Protein AF-A0A9P1N322-F1 (afdb_monomer_lite)

pLDDT: mean 70.85, std 17.17, range [28.58, 94.31]

Sequence (256 aa):
MMLRNVNDQIEVFYRISDDNINEWSVCETRHEKDIRPCVKQIDTVAGEWPTQTNYLYTTFNGVQYDVEFNMKNAVMVLGSGVYRIGSSVEFDSSCVGCIRELKSLFSTVFVVPKKNIFISIGGYHAKAEMLKSVEILQHLGYELYGSKGTADYFKMNKINVKPVDWPFEEGSSDEKMASGSRSVVEFLENKEFHLVINLPIRGSGAYRVSAFRTRRMAVDNGIPLITDIKCVHLVKIPFSFQTIFRYLSIHLINVV

Foldseek 3Di:
DDWDPVVLVVVLVVVVPPPPDDPLNSLVSCVVVVQAWEKDADDPPVPPDPDPAGFIWTDSRDDHHPDDPPCPPKDFDPDQFWDDDDPDTHGDPVVVVLVVLVCVCSVPLQDQFDAEEEAEADDDVLLVVCLVLLVLCVVVHHAAEYDPVSQVSNVVVVRHHHHADAPDDPPDDPDDDPVDRHHPLVCLVVVVHQEYEQAYDPDDPCPPPSSVVSVVSCVVSSRHYHHDSVSSSSSSDDDDPPVVSSDDDIGGINID

InterPro domains:
  IPR005480 Carbamoyl-phosphate synthetase, large subunit oligomerisation domain [SM01096] (1-60)
  IPR011607 Methylglyoxal synthase-like domain [PF02142] (129-227)
  IPR011607 Methylglyoxal synthase-like domain [PS51855] (110-256)
  IPR011607 Methylglyoxal synthase-like domain [SM00851] (129-227)
  IPR016185 Pre-ATP-grasp domain superfamily [SSF52440] (72-112)
  IPR036897 Carbamoyl-phosphate synthetase, large subunit oligomerisation domain superfamily [G3DSA:1.10.1030.10] (7-64)
  IPR036897 Carbamoyl-phosphate synthetase, large subunit oligomerisation domain superfamily [SSF48108] (20-64)
  IPR036914 Methylglyoxal synthase-like domain superfamily [G3DSA:3.40.50.1380] (101-236)
  IPR036914 Methylglyoxal synthase-like domain superfamily [SSF52335] (114-235)
  IPR058047 Carbamoyl phosphate synthase, preATP-grasp domain [PF25596] (72-111)

Radius of gyration: 24.6 Å; chains: 1; bounding box: 54×42×74 Å

Structure (mmCIF, N/CA/C/O backbone):
data_AF-A0A9P1N322-F1
#
_entry.id   AF-A0A9P1N322-F1
#
loop_
_atom_site.group_PDB
_atom_site.id
_atom_site.type_symbol
_atom_site.label_atom_id
_atom_site.label_alt_id
_atom_site.label_comp_id
_atom_site.label_asym_id
_atom_site.label_entity_id
_atom_site.label_seq_id
_atom_site.pdbx_PDB_ins_code
_atom_site.Cartn_x
_atom_site.Cartn_y
_atom_site.Cartn_z
_atom_site.occupancy
_atom_site.B_iso_or_equiv
_atom_site.auth_seq_id
_atom_site.auth_comp_id
_atom_site.auth_asym_id
_atom_site.auth_atom_id
_atom_site.pdbx_PDB_model_num
ATOM 1 N N . MET A 1 1 ? -31.603 5.954 28.436 1.00 35.16 1 MET A N 1
ATOM 2 C CA . MET A 1 1 ? -30.227 5.524 28.110 1.00 35.16 1 MET A CA 1
ATOM 3 C C . MET A 1 1 ? -29.879 4.379 29.054 1.00 35.16 1 MET A C 1
ATOM 5 O O . MET A 1 1 ? -29.550 4.639 30.200 1.00 35.16 1 MET A O 1
ATOM 9 N N . MET A 1 2 ? -30.101 3.123 28.647 1.00 31.52 2 MET A N 1
ATOM 10 C CA . MET A 1 2 ? -29.747 1.975 29.493 1.00 31.52 2 MET A CA 1
ATOM 11 C C . MET A 1 2 ? -28.236 1.774 29.416 1.00 31.52 2 MET A C 1
ATOM 13 O O . MET A 1 2 ? -27.711 1.478 28.349 1.00 31.52 2 MET A O 1
ATOM 17 N N . LEU A 1 3 ? -27.540 2.012 30.523 1.00 37.41 3 LEU A N 1
ATOM 18 C CA . LEU A 1 3 ? -26.114 1.733 30.646 1.00 37.41 3 LEU A CA 1
ATOM 19 C C . LEU A 1 3 ? -25.915 0.209 30.608 1.00 37.41 3 LEU A C 1
ATOM 21 O O . LEU A 1 3 ? -26.648 -0.522 31.275 1.00 37.41 3 LEU A O 1
ATOM 25 N N . ARG A 1 4 ? -24.930 -0.277 29.836 1.00 51.41 4 ARG A N 1
ATOM 26 C CA . ARG A 1 4 ? -24.409 -1.643 30.024 1.00 51.41 4 ARG A CA 1
ATOM 27 C C . ARG A 1 4 ? -23.945 -1.779 31.473 1.00 51.41 4 ARG A C 1
ATOM 29 O O . ARG A 1 4 ? -23.521 -0.790 32.060 1.00 51.41 4 ARG A O 1
ATOM 36 N N . ASN A 1 5 ? -24.053 -2.993 32.007 1.00 58.56 5 ASN A N 1
ATOM 37 C CA . ASN A 1 5 ? -23.829 -3.379 33.400 1.00 58.56 5 ASN A CA 1
ATOM 38 C C . ASN A 1 5 ? -22.652 -2.614 34.044 1.00 58.56 5 ASN A C 1
ATOM 40 O O . ASN A 1 5 ? -21.491 -3.005 33.939 1.00 58.56 5 ASN A O 1
ATOM 44 N N . VAL A 1 6 ? -22.956 -1.467 34.665 1.00 60.94 6 VAL A N 1
ATOM 45 C CA . VAL A 1 6 ? -21.963 -0.485 35.138 1.00 60.94 6 VAL A CA 1
ATOM 46 C C . VAL A 1 6 ? -21.019 -1.137 36.152 1.00 60.94 6 VAL A C 1
ATOM 48 O O . VAL A 1 6 ? -19.834 -0.823 36.198 1.00 60.94 6 VAL A O 1
ATOM 51 N N . ASN A 1 7 ? -21.536 -2.123 36.885 1.00 58.91 7 ASN A N 1
ATOM 52 C CA . ASN A 1 7 ? -20.812 -2.920 37.865 1.00 58.91 7 ASN A CA 1
ATOM 53 C C . ASN A 1 7 ? -19.609 -3.666 37.266 1.00 58.91 7 ASN A C 1
ATOM 55 O O . ASN A 1 7 ? -18.549 -3.665 37.882 1.00 58.91 7 ASN A O 1
ATOM 59 N N . ASP A 1 8 ? -19.717 -4.221 36.053 1.00 61.78 8 ASP A N 1
ATOM 60 C CA . ASP A 1 8 ? -18.612 -4.962 35.426 1.00 61.78 8 ASP A CA 1
ATOM 61 C C . ASP A 1 8 ? -17.474 -4.021 34.995 1.00 61.78 8 ASP A C 1
ATOM 63 O O . ASP A 1 8 ? -16.296 -4.368 35.099 1.00 61.78 8 ASP A O 1
ATOM 67 N N . GLN A 1 9 ? -17.809 -2.800 34.555 1.00 60.66 9 GLN A N 1
ATOM 68 C CA . GLN A 1 9 ? -16.812 -1.774 34.218 1.00 60.66 9 GLN A CA 1
ATOM 69 C C . GLN A 1 9 ? -16.150 -1.185 35.457 1.00 60.66 9 GLN A C 1
ATOM 71 O O . GLN A 1 9 ? -14.939 -0.967 35.456 1.00 60.66 9 GLN A O 1
ATOM 76 N N . ILE A 1 10 ? -16.939 -0.962 36.507 1.00 59.72 10 ILE A N 1
ATOM 77 C CA . ILE A 1 10 ? -16.455 -0.528 37.813 1.00 59.72 10 ILE A CA 1
ATOM 78 C C . ILE A 1 10 ? -15.486 -1.573 38.386 1.00 59.72 10 ILE A C 1
ATOM 80 O O . ILE A 1 10 ? -14.414 -1.210 38.856 1.00 59.72 10 ILE A O 1
ATOM 84 N N . GLU A 1 11 ? -15.798 -2.866 38.286 1.00 60.41 11 GLU A N 1
ATOM 85 C CA . GLU A 1 11 ? -14.921 -3.932 38.783 1.00 60.41 11 GLU A CA 1
ATOM 86 C C . GLU A 1 11 ? -13.599 -4.015 38.003 1.00 60.41 11 GLU A C 1
ATOM 88 O O . GLU A 1 11 ? -12.537 -4.176 38.601 1.00 60.41 11 GLU A O 1
ATOM 93 N N . VAL A 1 12 ? -13.631 -3.851 36.674 1.00 60.06 12 VAL A N 1
ATOM 94 C CA . VAL A 1 12 ? -12.399 -3.748 35.873 1.00 60.06 12 VAL A CA 1
ATOM 95 C C . VAL A 1 12 ? -11.592 -2.510 36.275 1.00 60.06 12 VAL A C 1
ATOM 97 O O . VAL A 1 12 ? -10.374 -2.598 36.377 1.00 60.06 12 VAL A O 1
ATOM 100 N N . PHE A 1 13 ? -12.246 -1.377 36.542 1.00 61.97 13 PHE A N 1
ATOM 101 C CA . PHE A 1 13 ? -11.584 -0.149 36.991 1.00 61.97 13 PHE A CA 1
ATOM 102 C C . PHE A 1 13 ? -10.931 -0.300 38.374 1.00 61.97 13 PHE A C 1
ATOM 104 O O . PHE A 1 13 ? -9.789 0.112 38.550 1.00 61.97 13 PHE A O 1
ATOM 111 N N . TYR A 1 14 ? -11.607 -0.942 39.330 1.00 57.88 14 TYR A N 1
ATOM 112 C CA . TYR A 1 14 ? -11.053 -1.206 40.662 1.00 57.88 14 TYR A CA 1
ATOM 113 C C . TYR A 1 14 ? -9.960 -2.274 40.668 1.00 57.88 14 TYR A C 1
ATOM 115 O O . TYR A 1 14 ? -9.056 -2.201 41.494 1.00 57.88 14 TYR A O 1
ATOM 123 N N . ARG A 1 15 ? -9.978 -3.236 39.736 1.00 57.50 15 ARG A N 1
ATOM 124 C CA . ARG A 1 15 ? -8.803 -4.093 39.536 1.00 57.50 15 ARG A CA 1
ATOM 125 C C . ARG A 1 15 ? -7.619 -3.253 39.071 1.00 57.50 15 ARG A C 1
ATOM 127 O O . ARG A 1 15 ? -6.576 -3.355 39.679 1.00 57.50 15 ARG A O 1
ATOM 134 N N . ILE A 1 16 ? -7.781 -2.357 38.092 1.00 57.03 16 ILE A N 1
ATOM 135 C CA . ILE A 1 16 ? -6.688 -1.498 37.579 1.00 57.03 16 ILE A CA 1
ATOM 136 C C . ILE A 1 16 ? -6.007 -0.648 38.671 1.00 57.03 16 ILE A C 1
ATOM 138 O O . ILE A 1 16 ? -4.847 -0.289 38.499 1.00 57.03 16 ILE A O 1
ATOM 142 N N . SER A 1 17 ? -6.686 -0.329 39.780 1.00 55.88 17 SER A N 1
ATOM 143 C CA . SER A 1 17 ? -6.079 0.413 40.897 1.00 55.88 17 SER A CA 1
ATOM 144 C C . SER A 1 17 ? -5.093 -0.386 41.763 1.00 55.88 17 SER A C 1
ATOM 146 O O . SER A 1 17 ? -4.474 0.214 42.637 1.00 55.88 17 SER A O 1
ATOM 148 N N . ASP A 1 18 ? -4.912 -1.691 41.531 1.00 63.25 18 ASP A N 1
ATOM 149 C CA . ASP A 1 18 ? -3.784 -2.439 42.100 1.00 63.25 18 ASP A CA 1
ATOM 150 C C . ASP A 1 18 ? -2.499 -2.149 41.298 1.00 63.25 18 ASP A C 1
ATOM 152 O O . ASP A 1 18 ? -2.436 -2.393 40.090 1.00 63.25 18 ASP A O 1
ATOM 156 N N . ASP A 1 19 ? -1.439 -1.702 41.981 1.00 59.06 19 ASP A N 1
ATOM 157 C CA . ASP A 1 19 ? -0.159 -1.229 41.406 1.00 59.06 19 ASP A CA 1
ATOM 158 C C . ASP A 1 19 ? 0.615 -2.253 40.532 1.00 59.06 19 ASP A C 1
ATOM 160 O O . ASP A 1 19 ? 1.660 -1.928 39.969 1.00 59.06 19 ASP A O 1
ATOM 164 N N . ASN A 1 20 ? 0.128 -3.491 40.385 1.00 65.00 20 ASN A N 1
ATOM 165 C CA . ASN A 1 20 ? 0.800 -4.594 39.680 1.00 65.00 20 ASN A CA 1
ATOM 166 C C . ASN A 1 20 ? 0.149 -5.013 38.349 1.00 65.00 20 ASN A C 1
ATOM 168 O O . ASN A 1 20 ? 0.529 -6.037 37.772 1.00 65.00 20 ASN A O 1
ATOM 172 N N . ILE A 1 21 ? -0.834 -4.268 37.841 1.00 68.81 21 ILE A N 1
ATOM 173 C CA . ILE A 1 21 ? -1.579 -4.675 36.642 1.00 68.81 21 ILE A CA 1
ATOM 174 C C . ILE A 1 21 ? -1.043 -3.993 35.385 1.00 68.81 21 ILE A C 1
ATOM 176 O O . ILE A 1 21 ? -1.011 -2.771 35.262 1.00 68.81 21 ILE A O 1
ATOM 180 N N . ASN A 1 22 ? -0.651 -4.816 34.413 1.00 75.62 22 ASN A N 1
ATOM 181 C CA . ASN A 1 22 ? -0.250 -4.358 33.090 1.00 75.62 22 ASN A CA 1
ATOM 182 C C . ASN A 1 22 ? -1.475 -4.169 32.174 1.00 75.62 22 ASN A C 1
ATOM 184 O O . ASN A 1 22 ? -2.535 -4.767 32.371 1.00 75.62 22 ASN A O 1
ATOM 188 N N . GLU A 1 23 ? -1.322 -3.356 31.128 1.00 70.62 23 GLU A N 1
ATOM 189 C CA . GLU A 1 23 ? -2.393 -3.059 30.166 1.00 70.62 23 GLU A CA 1
ATOM 190 C C . GLU A 1 23 ? -2.969 -4.319 29.494 1.00 70.62 23 GLU A C 1
ATOM 192 O O . GLU A 1 23 ? -4.159 -4.392 29.176 1.00 70.62 23 GLU A O 1
ATOM 197 N N . TRP A 1 24 ? -2.133 -5.339 29.308 1.00 72.19 24 TRP A N 1
ATOM 198 C CA . TRP A 1 24 ? -2.510 -6.566 28.621 1.00 72.19 24 TRP A CA 1
ATOM 199 C C . TRP A 1 24 ? -3.495 -7.402 29.443 1.00 72.19 24 TRP A C 1
ATOM 201 O O . TRP A 1 24 ? -4.519 -7.835 28.917 1.00 72.19 24 TRP A O 1
ATOM 211 N N . SER A 1 25 ? -3.255 -7.521 30.748 1.00 75.94 25 SER A N 1
ATOM 212 C CA . SER A 1 25 ? -4.142 -8.179 31.708 1.00 75.94 25 SER A CA 1
ATOM 213 C C . SER A 1 25 ? -5.498 -7.474 31.804 1.00 75.94 25 SER A C 1
ATOM 215 O O . SER A 1 25 ? -6.538 -8.123 31.936 1.00 75.94 25 SER A O 1
ATOM 217 N N . VAL A 1 26 ? -5.519 -6.144 31.667 1.00 77.75 26 VAL A N 1
ATOM 218 C CA . VAL A 1 26 ? -6.770 -5.373 31.595 1.00 77.75 26 VAL A CA 1
ATOM 219 C C . VAL A 1 26 ? -7.541 -5.692 30.315 1.00 77.75 26 VAL A C 1
ATOM 221 O O . VAL A 1 26 ? -8.759 -5.876 30.356 1.00 77.75 26 VAL A O 1
ATOM 224 N N . CYS A 1 27 ? -6.851 -5.751 29.175 1.00 73.00 27 CYS A N 1
ATOM 225 C CA . CYS A 1 27 ? -7.455 -6.101 27.889 1.00 73.00 27 CYS A CA 1
ATOM 226 C C . CYS A 1 27 ? -8.068 -7.511 27.921 1.00 73.00 27 CYS A C 1
ATOM 228 O O . CYS A 1 27 ? -9.213 -7.702 27.510 1.00 73.00 27 CYS A O 1
ATOM 230 N N . GLU A 1 28 ? -7.339 -8.476 28.479 1.00 78.69 28 GLU A N 1
ATOM 231 C CA . GLU A 1 28 ? -7.789 -9.858 28.635 1.00 78.69 28 GLU A CA 1
ATOM 232 C C . GLU A 1 28 ? -9.031 -9.956 29.529 1.00 78.69 28 GLU A C 1
ATOM 234 O O . GLU A 1 28 ? -10.051 -10.495 29.104 1.00 78.69 28 GLU A O 1
ATOM 239 N N . THR A 1 29 ? -9.015 -9.302 30.694 1.00 79.31 29 THR A N 1
ATOM 240 C CA . THR A 1 29 ? -10.178 -9.259 31.600 1.00 79.31 29 THR A CA 1
ATOM 241 C C . THR A 1 29 ? -11.410 -8.651 30.915 1.00 79.31 29 THR A C 1
ATOM 243 O O . THR A 1 29 ? -12.532 -9.136 31.069 1.00 79.31 29 THR A O 1
ATOM 246 N N . ARG A 1 30 ? -11.228 -7.581 30.126 1.00 78.50 30 ARG A N 1
ATOM 247 C CA . ARG A 1 30 ? -12.326 -6.980 29.347 1.00 78.50 30 ARG A CA 1
ATOM 248 C C . ARG A 1 30 ? -12.877 -7.955 28.311 1.00 78.50 30 ARG A C 1
ATOM 250 O O . ARG A 1 30 ? -14.085 -7.985 28.104 1.00 78.50 30 ARG A O 1
ATOM 257 N N . HIS A 1 31 ? -12.023 -8.754 27.676 1.00 80.19 31 HIS A N 1
ATOM 258 C CA . HIS A 1 31 ? -12.458 -9.786 26.737 1.00 80.19 31 HIS A CA 1
ATOM 259 C C . HIS A 1 31 ? -13.245 -10.908 27.416 1.00 80.19 31 HIS A C 1
ATOM 261 O O . HIS A 1 31 ? -14.272 -11.311 26.872 1.00 80.19 31 HIS A O 1
ATOM 267 N N . GLU A 1 32 ? -12.798 -11.380 28.580 1.00 82.38 32 GLU A N 1
ATOM 268 C CA . GLU A 1 32 ? -13.490 -12.420 29.356 1.00 82.38 32 GLU A CA 1
ATOM 269 C C . GLU A 1 32 ? -14.899 -11.986 29.773 1.00 82.38 32 GLU A C 1
ATOM 271 O O . GLU A 1 32 ? -15.834 -12.781 29.725 1.00 82.38 32 GLU A O 1
ATOM 276 N N . LYS A 1 33 ? -15.065 -10.705 30.123 1.00 81.19 33 LYS A N 1
ATOM 277 C CA . LYS A 1 33 ? -16.355 -10.114 30.513 1.00 81.19 33 LYS A CA 1
ATOM 278 C C . LYS A 1 33 ? -17.192 -9.585 29.341 1.00 81.19 33 LYS A C 1
ATOM 280 O O . LYS A 1 33 ? -18.181 -8.894 29.561 1.00 81.19 33 LYS A O 1
ATOM 285 N N . ASP A 1 34 ? -16.772 -9.846 28.103 1.00 82.12 34 ASP A N 1
ATOM 286 C CA . ASP A 1 34 ? -17.368 -9.310 26.868 1.00 82.12 34 ASP A CA 1
ATOM 287 C C . ASP A 1 34 ? -17.568 -7.774 26.862 1.00 82.12 34 ASP A C 1
ATOM 289 O O . ASP A 1 34 ? -18.469 -7.199 26.240 1.00 82.12 34 ASP A O 1
ATOM 293 N N . ILE A 1 35 ? -16.668 -7.063 27.540 1.00 81.75 35 ILE A N 1
ATOM 294 C CA . ILE A 1 35 ? -16.601 -5.604 27.549 1.00 81.75 35 ILE A CA 1
ATOM 295 C C . ILE A 1 35 ? -15.848 -5.166 26.289 1.00 81.75 35 ILE A C 1
ATOM 297 O O . ILE A 1 35 ? -14.628 -4.986 26.276 1.00 81.75 35 ILE A O 1
ATOM 301 N N . ARG A 1 36 ? -16.592 -5.012 25.192 1.00 78.50 36 ARG A N 1
ATOM 302 C CA . ARG A 1 36 ? -16.070 -4.544 23.899 1.00 78.50 36 ARG A CA 1
ATOM 303 C C . ARG A 1 36 ? -16.208 -3.026 23.759 1.00 78.50 36 ARG A C 1
ATOM 305 O O . ARG A 1 36 ? -17.244 -2.476 24.138 1.00 78.50 36 ARG A O 1
ATOM 312 N N . PRO A 1 37 ? -15.213 -2.332 23.183 1.00 81.75 37 PRO A N 1
ATOM 313 C CA . PRO A 1 37 ? -15.367 -0.922 22.871 1.00 81.75 37 PRO A CA 1
ATOM 314 C C . PRO A 1 37 ? -16.406 -0.740 21.755 1.00 81.75 37 PRO A C 1
ATOM 316 O O . PRO A 1 37 ? -16.421 -1.469 20.761 1.00 81.75 37 PRO A O 1
ATOM 319 N N . CYS A 1 38 ? -17.259 0.266 21.910 1.00 81.81 38 CYS A N 1
ATOM 320 C CA . CYS A 1 38 ? -18.183 0.732 20.884 1.00 81.81 38 CYS A CA 1
ATOM 321 C C . CYS A 1 38 ? -17.602 1.958 20.180 1.00 81.81 38 CYS A C 1
ATOM 323 O O . CYS A 1 38 ? -16.985 2.815 20.811 1.00 81.81 38 CYS A O 1
ATOM 325 N N . VAL A 1 39 ? -17.842 2.057 18.878 1.00 83.62 39 VAL A N 1
ATOM 326 C CA . VAL A 1 39 ? -17.488 3.227 18.069 1.00 83.62 39 VAL A CA 1
ATOM 327 C C . VAL A 1 39 ? -18.640 4.219 18.091 1.00 83.62 39 VAL A C 1
ATOM 329 O O . VAL A 1 39 ? -19.787 3.858 17.816 1.00 83.62 39 VAL A O 1
ATOM 332 N N . LYS A 1 40 ? -18.311 5.459 18.432 1.00 82.56 40 LYS A N 1
ATOM 333 C CA . LYS A 1 40 ? -19.229 6.584 18.556 1.00 82.56 40 LYS A CA 1
ATOM 334 C C . LYS A 1 40 ? -18.808 7.709 17.627 1.00 82.56 40 LYS A C 1
ATOM 336 O O . LYS A 1 40 ? -17.610 7.888 17.398 1.00 82.56 40 LYS A O 1
ATOM 341 N N . GLN A 1 41 ? -19.781 8.441 17.097 1.00 79.81 41 GLN A N 1
ATOM 342 C CA . GLN A 1 41 ? -19.530 9.587 16.226 1.00 79.81 41 GLN A CA 1
ATOM 343 C C . GLN A 1 41 ? -19.602 10.883 17.035 1.00 79.81 41 GLN A C 1
ATOM 345 O O . GLN A 1 41 ? -20.492 11.062 17.864 1.00 79.81 41 GLN A O 1
ATOM 350 N N . ILE A 1 42 ? -18.642 11.781 16.818 1.00 77.06 42 ILE A N 1
ATOM 351 C CA . ILE A 1 42 ? -18.696 13.138 17.361 1.00 77.06 42 ILE A CA 1
ATOM 352 C C . ILE A 1 42 ? -19.583 13.973 16.444 1.00 77.06 42 ILE A C 1
ATOM 354 O O . ILE A 1 42 ? -19.323 14.077 15.246 1.00 77.06 42 ILE A O 1
ATOM 358 N N . ASP A 1 43 ? -20.607 14.589 17.023 1.00 74.56 43 ASP A N 1
ATOM 359 C CA . ASP A 1 43 ? -21.403 15.604 16.347 1.00 74.56 43 ASP A CA 1
ATOM 360 C C . ASP A 1 43 ? -20.604 16.910 16.275 1.00 74.56 43 ASP A C 1
ATOM 362 O O . ASP A 1 43 ? -20.368 17.568 17.291 1.00 74.56 43 ASP A O 1
ATOM 366 N N . THR A 1 44 ? -20.138 17.267 15.077 1.00 72.00 44 THR A N 1
ATOM 367 C CA . THR A 1 44 ? -19.331 18.481 14.871 1.00 72.00 44 THR A CA 1
ATOM 368 C C . THR A 1 44 ? -20.153 19.693 14.460 1.00 72.00 44 THR A C 1
ATOM 370 O O . THR A 1 44 ? -19.580 20.759 14.251 1.00 72.00 44 THR A O 1
ATOM 373 N N . VAL A 1 45 ? -21.469 19.548 14.310 1.00 74.19 45 VAL A N 1
ATOM 374 C CA . VAL A 1 45 ? -22.370 20.638 13.900 1.00 74.19 45 VAL A CA 1
ATOM 375 C C . VAL A 1 45 ? -23.427 20.933 14.961 1.00 74.19 45 VAL A C 1
ATOM 377 O O . VAL A 1 45 ? -24.456 21.524 14.655 1.00 74.19 45 VAL A O 1
ATOM 380 N N . ALA A 1 46 ? -23.169 20.529 16.211 1.00 70.88 46 ALA A N 1
ATOM 381 C CA . ALA A 1 46 ? -24.028 20.788 17.367 1.00 70.88 46 ALA A CA 1
ATOM 382 C C . ALA A 1 46 ? -25.505 20.392 17.150 1.00 70.88 46 ALA A C 1
ATOM 384 O O . ALA A 1 46 ? -26.408 21.009 17.714 1.00 70.88 46 ALA A O 1
ATOM 385 N N . GLY A 1 47 ? -25.756 19.373 16.325 1.00 68.56 47 GLY A N 1
ATOM 386 C CA . GLY A 1 47 ? -27.091 18.867 16.019 1.00 68.56 47 GLY A CA 1
ATOM 387 C C . GLY A 1 47 ? -27.878 19.686 14.994 1.00 68.56 47 GLY A C 1
ATOM 388 O O . GLY A 1 47 ? -29.025 19.342 14.716 1.00 68.56 47 GLY A O 1
ATOM 389 N N . GLU A 1 48 ? -27.298 20.741 14.413 1.00 70.69 48 GLU A N 1
ATOM 390 C CA . GLU A 1 48 ? -27.993 21.590 13.434 1.00 70.69 48 GLU A CA 1
ATOM 391 C C . GLU A 1 48 ? -28.144 20.910 12.066 1.00 70.69 48 GLU A C 1
ATOM 393 O O . GLU A 1 48 ? -29.133 21.121 11.366 1.00 70.69 48 GLU A O 1
ATOM 398 N N . TRP A 1 49 ? -27.182 20.064 11.691 1.00 72.25 49 TRP A N 1
ATOM 399 C CA . TRP A 1 49 ? -27.141 19.374 10.402 1.00 72.25 49 TRP A CA 1
ATOM 400 C C . TRP A 1 49 ? -26.671 17.922 10.570 1.00 72.25 49 TRP A C 1
ATOM 402 O O . TRP A 1 49 ? -26.055 17.569 11.574 1.00 72.25 49 TRP A O 1
ATOM 412 N N . PRO A 1 50 ? -26.919 17.030 9.601 1.00 63.09 50 PRO A N 1
ATOM 413 C CA . PRO A 1 50 ? -26.246 15.739 9.595 1.00 63.09 50 PRO A CA 1
ATOM 414 C C . PRO A 1 50 ? -24.733 15.953 9.425 1.00 63.09 50 PRO A C 1
ATOM 416 O O . PRO A 1 50 ? -24.278 16.488 8.410 1.00 63.09 50 PRO A O 1
ATOM 419 N N . THR A 1 51 ? -23.945 15.545 10.424 1.00 58.78 51 THR A N 1
ATOM 420 C CA . THR A 1 51 ? -22.480 15.654 10.379 1.00 58.78 51 THR A CA 1
ATOM 421 C C . THR A 1 51 ? -21.932 14.775 9.247 1.00 58.78 51 THR A C 1
ATOM 423 O O . THR A 1 51 ? -22.015 13.552 9.313 1.00 58.78 51 THR A O 1
ATOM 426 N N . GLN A 1 52 ? -21.344 15.386 8.210 1.00 56.00 52 GLN A N 1
ATOM 427 C CA . GLN A 1 52 ? -20.706 14.656 7.098 1.00 56.00 52 GLN A CA 1
ATOM 428 C C . GLN A 1 52 ? -19.305 14.118 7.446 1.00 56.00 52 GLN A C 1
ATOM 430 O O . GLN A 1 52 ? -18.805 13.210 6.783 1.00 56.00 52 GLN A O 1
ATOM 435 N N . THR A 1 53 ? -18.648 14.684 8.461 1.00 56.78 53 THR A N 1
ATOM 436 C CA . THR A 1 53 ? -17.284 14.321 8.872 1.00 56.78 53 THR A CA 1
ATOM 437 C C . THR A 1 53 ? -17.299 13.179 9.891 1.00 56.78 53 THR A C 1
ATOM 439 O O . THR A 1 53 ? -17.802 13.326 11.003 1.00 56.78 53 THR A O 1
ATOM 442 N N . ASN A 1 54 ? -16.710 12.035 9.544 1.00 63.66 54 ASN A N 1
ATOM 443 C CA . ASN A 1 54 ? -16.688 10.840 10.396 1.00 63.66 54 ASN A CA 1
ATOM 444 C C . ASN A 1 54 ? -15.598 10.922 11.480 1.00 63.66 54 ASN A C 1
ATOM 446 O O . ASN A 1 54 ? -14.641 10.148 11.469 1.00 63.66 54 ASN A O 1
ATOM 450 N N . TYR A 1 55 ? -15.720 11.854 12.429 1.00 74.44 55 TYR A N 1
ATOM 451 C CA . TYR A 1 55 ? -14.893 11.807 13.635 1.00 74.44 55 TYR A CA 1
ATOM 452 C C . TYR A 1 55 ? -15.409 10.709 14.555 1.00 74.44 55 TYR A C 1
ATOM 454 O O . TYR A 1 55 ? -16.416 10.874 15.244 1.00 74.44 55 TYR A O 1
ATOM 462 N N . LEU A 1 56 ? -14.715 9.574 14.538 1.00 79.00 56 LEU A N 1
ATOM 463 C CA . LEU A 1 56 ? -15.077 8.398 15.310 1.00 79.00 56 LEU A CA 1
ATOM 464 C C . LEU A 1 56 ? -14.128 8.212 16.492 1.00 79.00 56 LEU A C 1
ATOM 466 O O . LEU A 1 56 ? -12.906 8.333 16.369 1.00 79.00 56 LEU A O 1
ATOM 470 N N . TYR A 1 57 ? -14.690 7.861 17.642 1.00 77.19 57 TYR A N 1
ATOM 471 C CA . TYR A 1 57 ? -13.926 7.478 18.822 1.00 77.19 57 TYR A CA 1
ATOM 472 C C . TYR A 1 57 ? -14.455 6.174 19.406 1.00 77.19 57 TYR A C 1
ATOM 474 O O . TYR A 1 57 ? -15.633 5.841 19.290 1.00 77.19 57 TYR A O 1
ATOM 482 N N . THR A 1 58 ? -13.568 5.417 20.043 1.00 79.69 58 THR A N 1
ATOM 483 C CA . THR A 1 58 ? -13.928 4.189 20.750 1.00 79.69 58 THR A CA 1
ATOM 484 C C . THR A 1 58 ? -14.174 4.483 22.222 1.00 79.69 58 THR A C 1
ATOM 486 O O . THR A 1 58 ? -13.339 5.111 22.874 1.00 79.69 58 THR A O 1
ATOM 489 N N . THR A 1 59 ? -15.270 3.973 22.771 1.00 80.44 59 THR A N 1
ATOM 490 C CA . THR A 1 59 ? -15.562 4.034 24.205 1.00 80.44 59 THR A CA 1
ATOM 491 C C . THR A 1 59 ? -16.110 2.706 24.695 1.00 80.44 59 THR A C 1
ATOM 493 O O . THR A 1 59 ? -16.915 2.062 24.026 1.00 80.44 59 THR A O 1
ATOM 496 N N . PHE A 1 60 ? -15.701 2.294 25.891 1.00 79.81 60 PHE A N 1
ATOM 497 C CA . PHE A 1 60 ? -16.282 1.127 26.549 1.00 79.81 60 PHE A CA 1
ATOM 498 C C . PHE A 1 60 ? -17.674 1.427 27.120 1.00 79.81 60 PHE A C 1
ATOM 500 O O . PHE A 1 60 ? -18.458 0.508 27.309 1.00 79.81 60 PHE A O 1
ATOM 507 N N . ASN A 1 61 ? -18.044 2.698 27.310 1.00 80.06 61 ASN A N 1
ATOM 508 C CA . ASN A 1 61 ? -19.350 3.095 27.852 1.00 80.06 61 ASN A CA 1
ATOM 509 C C . ASN A 1 61 ? -20.494 3.071 26.807 1.00 80.06 61 ASN A C 1
ATOM 511 O O . ASN A 1 61 ? -21.578 3.607 27.031 1.00 80.06 61 ASN A O 1
ATOM 515 N N . GLY A 1 62 ? -20.258 2.509 25.619 1.00 76.50 62 GLY A N 1
ATOM 516 C CA . GLY A 1 62 ? -21.274 2.404 24.573 1.00 76.50 62 GLY A CA 1
ATOM 517 C C . GLY A 1 62 ? -22.066 1.099 24.647 1.00 76.50 62 GLY A C 1
ATOM 518 O O . GLY A 1 62 ? -21.554 0.064 25.062 1.00 76.50 62 GLY A O 1
ATOM 519 N N . VAL A 1 63 ? -23.329 1.145 24.210 1.00 79.44 63 VAL A N 1
ATOM 520 C CA . VAL A 1 63 ? -24.187 -0.050 24.088 1.00 79.44 63 VAL A CA 1
ATOM 521 C C . VAL A 1 63 ? -24.158 -0.622 22.671 1.00 79.44 63 VAL A C 1
ATOM 523 O O . VAL A 1 63 ? -24.130 -1.839 22.500 1.00 79.44 63 VAL A O 1
ATOM 526 N N . GLN A 1 64 ? -24.146 0.266 21.676 1.00 84.44 64 GLN A N 1
ATOM 527 C CA . GLN A 1 64 ? -24.165 -0.037 20.247 1.00 84.44 64 GLN A CA 1
ATOM 528 C C . GLN A 1 64 ? -23.242 0.919 19.486 1.00 84.44 64 GLN A C 1
ATOM 530 O O . GLN A 1 64 ? -22.894 1.986 20.004 1.00 84.44 64 GLN A O 1
ATOM 535 N N . TYR A 1 65 ? -22.877 0.545 18.266 1.00 83.44 65 TYR A N 1
ATOM 536 C CA . TYR A 1 65 ? -22.144 1.398 17.334 1.00 83.44 65 TYR A CA 1
ATOM 537 C C . TYR A 1 65 ? -23.063 2.486 16.767 1.00 83.44 65 TYR A C 1
ATOM 539 O O . TYR A 1 65 ? -24.233 2.215 16.508 1.00 83.44 65 TYR A O 1
ATOM 547 N N . ASP A 1 66 ? -22.543 3.701 16.581 1.00 82.75 66 ASP A N 1
ATOM 548 C CA . ASP A 1 66 ? -23.290 4.777 15.901 1.00 82.75 66 ASP A CA 1
ATOM 549 C C . ASP A 1 66 ? -23.181 4.685 14.370 1.00 82.75 66 ASP A C 1
ATOM 551 O O . ASP A 1 66 ? -23.917 5.352 13.652 1.00 82.75 66 ASP A O 1
ATOM 555 N N . VAL A 1 67 ? -22.262 3.856 13.868 1.00 78.38 67 VAL A N 1
ATOM 556 C CA . VAL A 1 67 ? -21.986 3.671 12.441 1.00 78.38 67 VAL A CA 1
ATOM 557 C C . VAL A 1 67 ? -22.055 2.197 12.058 1.00 78.38 67 VAL A C 1
ATOM 559 O O . VAL A 1 67 ? -21.712 1.316 12.850 1.00 78.38 67 VAL A O 1
ATOM 562 N N . GLU A 1 68 ? -22.466 1.931 10.821 1.00 78.69 68 GLU A N 1
ATOM 563 C CA . GLU A 1 68 ? -22.438 0.593 10.236 1.00 78.69 68 GLU A CA 1
ATOM 564 C C . GLU A 1 68 ? -21.085 0.316 9.571 1.00 78.69 68 GLU A C 1
ATOM 566 O O . GLU A 1 68 ? -20.581 1.109 8.776 1.00 78.69 68 GLU A O 1
ATOM 571 N N . PHE A 1 69 ? -20.500 -0.851 9.842 1.00 71.75 69 PHE A N 1
ATOM 572 C CA . PHE A 1 69 ? -19.214 -1.254 9.266 1.00 71.75 69 PHE A CA 1
ATOM 573 C C . PHE A 1 69 ? -19.393 -2.098 8.001 1.00 71.75 69 PHE A C 1
ATOM 575 O O . PHE A 1 69 ? -18.959 -3.247 7.941 1.00 71.75 69 PHE A O 1
ATOM 582 N N . ASN A 1 70 ? -20.022 -1.546 6.965 1.00 67.69 70 ASN A N 1
ATOM 583 C CA . ASN A 1 70 ? -20.099 -2.213 5.662 1.00 67.69 70 ASN A CA 1
ATOM 584 C C . ASN A 1 70 ? -18.883 -1.859 4.794 1.00 67.69 70 ASN A C 1
ATOM 586 O O . ASN A 1 70 ? -18.997 -1.184 3.771 1.00 67.69 70 ASN A O 1
ATOM 590 N N . MET A 1 71 ? -17.693 -2.274 5.229 1.00 62.88 71 MET A N 1
ATOM 591 C CA . MET A 1 71 ? -16.457 -1.914 4.541 1.00 62.88 71 MET A CA 1
ATOM 592 C C . MET A 1 71 ? -15.817 -3.123 3.871 1.00 62.88 71 MET A C 1
ATOM 594 O O . MET A 1 71 ? -15.129 -3.916 4.506 1.00 62.88 71 MET A O 1
ATOM 598 N N . LYS A 1 72 ? -16.024 -3.250 2.557 1.00 54.22 72 LYS A N 1
ATOM 599 C CA . LYS A 1 72 ? -15.347 -4.278 1.750 1.00 54.22 72 LYS A CA 1
ATOM 600 C C . LYS A 1 72 ? -13.876 -3.934 1.476 1.00 54.22 72 LYS A C 1
ATOM 602 O O . LYS A 1 72 ? -13.071 -4.847 1.365 1.00 54.22 72 LYS A O 1
ATOM 607 N N . ASN A 1 73 ? -13.536 -2.640 1.426 1.00 56.06 73 ASN A N 1
ATOM 608 C CA . ASN A 1 73 ? -12.203 -2.113 1.099 1.00 56.06 73 ASN A CA 1
ATOM 609 C C . ASN A 1 73 ? -11.804 -0.963 2.055 1.00 56.06 73 ASN A C 1
ATOM 611 O O . ASN A 1 73 ? -11.566 0.154 1.605 1.00 56.06 73 ASN A O 1
ATOM 615 N N . ALA A 1 74 ? -11.793 -1.204 3.372 1.00 60.12 74 ALA A N 1
ATOM 616 C CA . ALA A 1 74 ? -11.376 -0.193 4.354 1.00 60.12 74 ALA A CA 1
ATOM 617 C C . ALA A 1 74 ? -9.857 -0.019 4.375 1.00 60.12 74 ALA A C 1
ATOM 619 O O . ALA A 1 74 ? -9.129 -1.016 4.407 1.00 60.12 74 ALA A O 1
ATOM 620 N N . VAL A 1 75 ? -9.387 1.225 4.484 1.00 60.78 75 VAL A N 1
ATOM 621 C CA . VAL A 1 75 ? -7.975 1.532 4.744 1.00 60.78 75 VAL A CA 1
ATOM 622 C C . VAL A 1 75 ? -7.828 2.155 6.123 1.00 60.78 75 VAL A C 1
ATOM 624 O O . VAL A 1 75 ? -8.476 3.145 6.439 1.00 60.78 75 VAL A O 1
ATOM 627 N N . MET A 1 76 ? -6.961 1.570 6.952 1.00 66.50 76 MET A N 1
ATOM 628 C CA . MET A 1 76 ? -6.646 2.093 8.280 1.00 66.50 76 MET A CA 1
ATOM 629 C C . MET A 1 76 ? -5.187 2.542 8.329 1.00 66.50 76 MET A C 1
ATOM 631 O O . MET A 1 76 ? -4.280 1.762 8.041 1.00 66.50 76 MET A O 1
ATOM 635 N N . VAL A 1 77 ? -4.966 3.794 8.727 1.00 63.03 77 VAL A N 1
ATOM 636 C CA . VAL A 1 77 ? -3.630 4.352 8.963 1.00 63.03 77 VAL A CA 1
ATOM 637 C C . VAL A 1 77 ? -3.374 4.368 10.466 1.00 63.03 77 VAL A C 1
ATOM 639 O O . VAL A 1 77 ? -4.022 5.106 11.204 1.00 63.03 77 VAL A O 1
ATOM 642 N N . LEU A 1 78 ? -2.438 3.538 10.927 1.00 63.53 78 LEU A N 1
ATOM 643 C CA . LEU A 1 78 ? -2.033 3.467 12.332 1.00 63.53 78 LEU A CA 1
ATOM 644 C C . LEU A 1 78 ? -0.797 4.329 12.594 1.00 63.53 78 LEU A C 1
ATOM 646 O O . LEU A 1 78 ? 0.105 4.400 11.764 1.00 63.53 78 LEU A O 1
ATOM 650 N N . GLY A 1 79 ? -0.739 4.950 13.772 1.00 56.97 79 GLY A N 1
ATOM 651 C CA . GLY A 1 79 ? 0.430 5.713 14.224 1.00 56.97 79 GLY A CA 1
ATOM 652 C C . GLY A 1 79 ? 0.402 7.203 13.885 1.00 56.97 79 GLY A C 1
ATOM 653 O O . GLY A 1 79 ? 1.196 7.954 14.442 1.00 56.97 79 GLY A O 1
ATOM 654 N N . SER A 1 80 ? -0.551 7.667 13.073 1.00 61.47 80 SER A N 1
ATOM 655 C CA . SER A 1 80 ? -0.878 9.090 13.053 1.00 61.47 80 SER A CA 1
ATOM 656 C C . SER A 1 80 ? -1.866 9.406 14.170 1.00 61.47 80 SER A C 1
ATOM 658 O O . SER A 1 80 ? -3.077 9.479 13.949 1.00 61.47 80 SER A O 1
ATOM 660 N N . GLY A 1 81 ? -1.345 9.582 15.378 1.00 56.72 81 GLY A N 1
ATOM 661 C CA . GLY A 1 81 ? -2.148 10.060 16.494 1.00 56.72 81 GLY A CA 1
ATOM 662 C C . GLY A 1 81 ? -2.740 11.440 16.207 1.00 56.72 81 GLY A C 1
ATOM 663 O O . GLY A 1 81 ? -2.140 12.264 15.520 1.00 56.72 81 GLY A O 1
ATOM 664 N N . VAL A 1 82 ? -3.927 11.684 16.750 1.00 61.62 82 VAL A N 1
ATOM 665 C CA . VAL A 1 82 ? -4.432 13.045 16.908 1.00 61.62 82 VAL A CA 1
ATOM 666 C C . VAL A 1 82 ? -3.685 13.740 18.036 1.00 61.62 82 VAL A C 1
ATOM 668 O O . VAL A 1 82 ? -3.407 13.127 19.071 1.00 61.62 82 VAL A O 1
ATOM 671 N N . TYR A 1 83 ? -3.402 15.025 17.870 1.00 62.16 83 TYR A N 1
ATOM 672 C CA . TYR A 1 83 ? -2.889 15.851 18.953 1.00 62.16 83 TYR A CA 1
ATOM 673 C C . TYR A 1 83 ? -4.068 16.429 19.727 1.00 62.16 83 TYR A C 1
ATOM 675 O O . TYR A 1 83 ? -4.944 17.070 19.149 1.00 62.16 83 TYR A O 1
ATOM 683 N N . ARG A 1 84 ? -4.109 16.203 21.044 1.00 61.59 84 ARG A N 1
ATOM 684 C CA . ARG A 1 84 ? -5.002 16.968 21.922 1.00 61.59 84 ARG A CA 1
ATOM 685 C C . ARG A 1 84 ? -4.283 18.219 22.389 1.00 61.59 84 ARG A C 1
ATOM 687 O O . ARG A 1 84 ? -3.273 18.115 23.082 1.00 61.59 84 ARG A O 1
ATOM 694 N N . ILE A 1 85 ? -4.845 19.377 22.068 1.00 63.06 85 ILE A N 1
ATOM 695 C CA . ILE A 1 85 ? -4.421 20.663 22.623 1.00 63.06 85 ILE A CA 1
ATOM 696 C C . ILE A 1 85 ? -5.615 21.221 23.397 1.00 63.06 85 ILE A C 1
ATOM 698 O O . ILE A 1 85 ? -6.560 21.767 22.828 1.00 63.06 85 ILE A O 1
ATOM 702 N N . GLY A 1 86 ? -5.610 21.016 24.717 1.00 72.81 86 GLY A N 1
ATOM 703 C CA . GLY A 1 86 ? -6.746 21.362 25.574 1.00 72.81 86 GLY A CA 1
ATOM 704 C C . GLY A 1 86 ? -8.006 20.568 25.209 1.00 72.81 86 GLY A C 1
ATOM 705 O O . GLY A 1 86 ? -7.989 19.338 25.209 1.00 72.81 86 GLY A O 1
ATOM 706 N N . SER A 1 87 ? -9.099 21.275 24.911 1.00 67.38 87 SER A N 1
ATOM 707 C CA . SER A 1 87 ? -10.365 20.690 24.444 1.00 67.38 87 SER A CA 1
ATOM 708 C C . SER A 1 87 ? -10.406 20.428 22.933 1.00 67.38 87 SER A C 1
ATOM 710 O O . SER A 1 87 ? -11.364 19.820 22.458 1.00 67.38 87 SER A O 1
ATOM 712 N N . SER A 1 88 ? -9.392 20.870 22.182 1.00 59.94 88 SER A N 1
ATOM 713 C CA . SER A 1 88 ? -9.310 20.692 20.732 1.00 59.94 88 SER A CA 1
ATOM 714 C C . SER A 1 88 ? -8.593 19.394 20.356 1.00 59.94 88 SER A C 1
ATOM 716 O O . SER A 1 88 ? -7.720 18.902 21.081 1.00 59.94 88 SER A O 1
ATOM 718 N N . VAL A 1 89 ? -8.956 18.857 19.192 1.00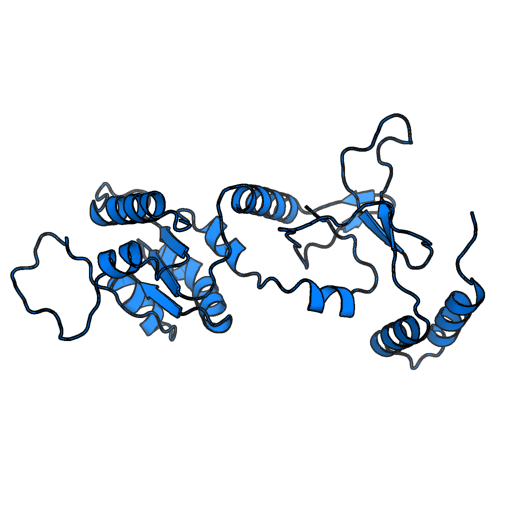 68.25 89 VAL A N 1
ATOM 719 C CA . VAL A 1 89 ? -8.324 17.699 18.557 1.00 68.25 89 VAL A CA 1
ATOM 720 C C . VAL A 1 89 ? -7.813 18.139 17.190 1.00 68.25 89 VAL A C 1
ATOM 722 O O . VAL A 1 89 ? -8.588 18.601 16.356 1.00 68.25 89 VAL A O 1
ATOM 725 N N . GLU A 1 90 ? -6.517 17.975 16.955 1.00 70.00 90 GLU A N 1
ATOM 726 C CA . GLU A 1 90 ? -5.843 18.373 15.720 1.00 70.00 90 GLU A CA 1
ATOM 727 C C . GLU A 1 90 ? -5.184 17.173 15.036 1.00 70.00 90 GLU A C 1
ATOM 729 O O . GLU A 1 90 ? -4.830 16.175 15.670 1.00 70.00 90 GLU A O 1
ATOM 734 N N . PHE A 1 91 ? -5.012 17.279 13.719 1.00 72.00 91 PHE A N 1
ATOM 735 C CA . PHE A 1 91 ? -4.390 16.254 12.887 1.00 72.00 91 PHE A CA 1
ATOM 736 C C . PHE A 1 91 ? -3.159 16.833 12.211 1.00 72.00 91 PHE A C 1
ATOM 738 O O . PHE A 1 91 ? -3.199 17.950 11.696 1.00 72.00 91 PHE A O 1
ATOM 745 N N . ASP A 1 92 ? -2.086 16.046 12.152 1.00 71.69 92 ASP A N 1
ATOM 746 C CA . ASP A 1 92 ? -0.942 16.410 11.327 1.00 71.69 92 ASP A CA 1
ATOM 747 C C . ASP A 1 92 ? -1.365 16.484 9.852 1.00 71.69 92 ASP A C 1
ATOM 749 O O . ASP A 1 92 ? -1.997 15.568 9.312 1.00 71.69 92 ASP A O 1
ATOM 753 N N . SER A 1 93 ? -0.955 17.560 9.185 1.00 72.19 93 SER A N 1
ATOM 754 C CA . SER A 1 93 ? -1.089 17.734 7.741 1.00 72.19 93 SER A CA 1
ATOM 755 C C . SER A 1 93 ? -0.494 16.547 6.975 1.00 72.19 93 SER A C 1
ATOM 757 O O . SER A 1 93 ? -1.071 16.107 5.976 1.00 72.19 93 SER A O 1
ATOM 759 N N . SER A 1 94 ? 0.607 15.965 7.472 1.00 70.94 94 SER A N 1
ATOM 760 C CA . SER A 1 94 ? 1.249 14.803 6.843 1.00 70.94 94 SER A CA 1
ATOM 761 C C . SER A 1 94 ? 0.331 13.570 6.796 1.00 70.94 94 SER A C 1
ATOM 763 O O . SER A 1 94 ? 0.276 12.865 5.785 1.00 70.94 94 SER A O 1
ATOM 765 N N . CYS A 1 95 ? -0.459 13.346 7.847 1.00 70.19 95 CYS A N 1
ATOM 766 C CA . CYS A 1 95 ? -1.424 12.256 7.905 1.00 70.19 95 CYS A CA 1
ATOM 767 C C . CYS A 1 95 ? -2.658 12.521 7.059 1.00 70.19 95 CYS A C 1
ATOM 769 O O . CYS A 1 95 ? -3.105 11.638 6.326 1.00 70.19 95 CYS A O 1
ATOM 771 N N . VAL A 1 96 ? -3.203 13.735 7.139 1.00 73.06 96 VAL A N 1
ATOM 772 C CA . VAL A 1 96 ? -4.362 14.110 6.325 1.00 73.06 96 VAL A CA 1
ATOM 773 C C . VAL A 1 96 ? -4.023 13.968 4.840 1.00 73.06 96 VAL A C 1
ATOM 775 O O . VAL A 1 96 ? -4.843 13.448 4.084 1.00 73.06 96 VAL A O 1
ATOM 778 N N . GLY A 1 97 ? -2.807 14.354 4.436 1.00 73.12 97 GLY A N 1
ATOM 779 C CA . GLY A 1 97 ? -2.253 14.049 3.116 1.00 73.12 97 GLY A CA 1
ATOM 780 C C . GLY A 1 97 ? -2.286 12.549 2.839 1.00 73.12 97 GLY A C 1
ATOM 781 O O . GLY A 1 97 ? -3.045 12.111 1.975 1.00 73.12 97 GLY A O 1
ATOM 782 N N . CYS A 1 98 ? -1.579 11.760 3.654 1.00 71.69 98 CYS A N 1
ATOM 783 C CA . CYS A 1 98 ? -1.472 10.305 3.503 1.00 71.69 98 CYS A CA 1
ATOM 784 C C . CYS A 1 98 ? -2.836 9.618 3.312 1.00 71.69 98 CYS A C 1
ATOM 786 O O . CYS A 1 98 ? -3.015 8.827 2.384 1.00 71.69 98 CYS A O 1
ATOM 788 N N . ILE A 1 99 ? -3.830 9.962 4.137 1.00 73.19 99 ILE A N 1
ATOM 789 C CA . ILE A 1 99 ? -5.195 9.428 4.043 1.00 73.19 99 ILE A CA 1
ATOM 790 C C . ILE A 1 99 ? -5.854 9.829 2.719 1.00 73.19 99 ILE A C 1
ATOM 792 O O . ILE A 1 99 ? -6.492 8.995 2.074 1.00 73.19 99 ILE A O 1
ATOM 796 N N . ARG A 1 100 ? -5.704 11.084 2.277 1.00 74.81 100 ARG A N 1
ATOM 797 C CA . ARG A 1 100 ? -6.247 11.544 0.988 1.00 74.81 100 ARG A CA 1
ATOM 798 C C . ARG A 1 100 ? -5.581 10.844 -0.191 1.00 74.81 100 ARG A C 1
ATOM 800 O O . ARG A 1 100 ? -6.278 10.473 -1.136 1.00 74.81 100 ARG A O 1
ATOM 807 N N . GLU A 1 101 ? -4.269 10.637 -0.143 1.00 72.56 101 GLU A N 1
ATOM 808 C CA . GLU A 1 101 ? -3.546 9.912 -1.188 1.00 72.56 101 GLU A CA 1
ATOM 809 C C . GLU A 1 101 ? -3.931 8.433 -1.224 1.00 72.56 101 GLU A C 1
ATOM 811 O O . GLU A 1 101 ? -4.207 7.910 -2.303 1.00 72.56 101 GLU A O 1
ATOM 816 N N . LEU A 1 102 ? -4.041 7.773 -0.069 1.00 70.81 102 LEU A N 1
ATOM 817 C CA . LEU A 1 102 ? -4.537 6.399 0.027 1.00 70.81 102 LEU A CA 1
ATOM 818 C C . LEU A 1 102 ? -5.971 6.292 -0.502 1.00 70.81 102 LEU A C 1
ATOM 820 O O . LEU A 1 102 ? -6.251 5.427 -1.327 1.00 70.81 102 LEU A O 1
ATOM 824 N N . LYS A 1 103 ? -6.867 7.209 -0.122 1.00 70.62 103 LYS A N 1
ATOM 825 C CA . LYS A 1 103 ? -8.240 7.246 -0.646 1.00 70.62 103 LYS A CA 1
ATOM 826 C C . LYS A 1 103 ? -8.261 7.415 -2.165 1.00 70.62 103 LYS A C 1
ATOM 828 O O . LYS A 1 103 ? -9.050 6.765 -2.843 1.00 70.62 103 LYS A O 1
ATOM 833 N N . SER A 1 104 ? -7.387 8.255 -2.715 1.00 71.94 104 SER A N 1
ATOM 834 C CA . SER A 1 104 ? -7.250 8.413 -4.166 1.00 71.94 104 SER A CA 1
ATOM 835 C C . SER A 1 104 ? -6.764 7.117 -4.822 1.00 71.94 104 SER A C 1
ATOM 837 O O . SER A 1 104 ? -7.379 6.640 -5.771 1.00 71.94 104 SER A O 1
ATOM 839 N N . LEU A 1 105 ? -5.735 6.478 -4.259 1.00 69.62 105 LEU A N 1
ATOM 840 C CA . LEU A 1 105 ? -5.201 5.213 -4.765 1.00 69.62 105 LEU A CA 1
ATOM 841 C C . LEU A 1 105 ? -6.263 4.105 -4.750 1.00 69.62 105 LEU A C 1
ATOM 843 O O . LEU A 1 105 ? -6.515 3.497 -5.784 1.00 69.62 105 LEU A O 1
ATOM 847 N N . PHE A 1 106 ? -6.940 3.892 -3.624 1.00 67.25 106 PHE A N 1
ATOM 848 C CA . PHE A 1 106 ? -7.920 2.813 -3.452 1.00 67.25 106 PHE A CA 1
ATOM 849 C C . PHE A 1 106 ? -9.317 3.113 -4.017 1.00 67.25 106 PHE A C 1
ATOM 851 O O . PHE A 1 106 ? -10.111 2.188 -4.171 1.00 67.25 106 PHE A O 1
ATOM 858 N N . SER A 1 107 ? -9.634 4.371 -4.348 1.00 63.25 107 SER A N 1
ATOM 859 C CA . SER A 1 107 ? -10.869 4.702 -5.083 1.00 63.25 107 SER A CA 1
ATOM 860 C C . SER A 1 107 ? -10.762 4.402 -6.579 1.00 63.25 107 SER A C 1
ATOM 862 O O . SER A 1 107 ? -11.780 4.221 -7.247 1.00 63.25 107 SER A O 1
ATOM 864 N N . THR A 1 108 ? -9.540 4.305 -7.109 1.00 60.66 108 THR A N 1
ATOM 865 C CA . THR A 1 108 ? -9.297 3.756 -8.448 1.00 60.66 108 THR A CA 1
ATOM 866 C C . THR A 1 108 ? -9.328 2.224 -8.426 1.00 60.66 108 THR A C 1
ATOM 868 O O . THR A 1 108 ? -9.410 1.614 -7.363 1.00 60.66 108 THR A O 1
ATOM 871 N N . VAL A 1 109 ? -9.253 1.569 -9.592 1.00 58.81 109 VAL A N 1
ATOM 872 C CA . VAL A 1 109 ? -9.177 0.094 -9.735 1.00 58.81 109 VAL A CA 1
ATOM 873 C C . VAL A 1 109 ? -7.806 -0.436 -9.260 1.00 58.81 109 VAL A C 1
ATOM 875 O O . VAL A 1 109 ? -7.143 -1.228 -9.926 1.00 58.81 109 VAL A O 1
ATOM 878 N N . PHE A 1 110 ? -7.322 0.050 -8.119 1.00 66.94 110 PHE A N 1
ATOM 879 C CA . PHE A 1 110 ? -6.112 -0.422 -7.478 1.00 66.94 110 PHE A CA 1
ATOM 880 C C . PHE A 1 110 ? -6.458 -1.637 -6.623 1.00 66.94 110 PHE A C 1
ATOM 882 O O . PHE A 1 110 ? -7.121 -1.542 -5.591 1.00 66.94 110 PHE A O 1
ATOM 889 N N . VAL A 1 111 ? -6.003 -2.800 -7.072 1.00 67.75 111 VAL A N 1
ATOM 890 C CA . VAL A 1 111 ? -6.123 -4.051 -6.326 1.00 67.75 111 VAL A CA 1
ATOM 891 C C . VAL A 1 111 ? -4.823 -4.273 -5.565 1.00 67.75 111 VAL A C 1
ATOM 893 O O . VAL A 1 111 ? -3.741 -4.156 -6.139 1.00 67.75 111 VAL A O 1
ATOM 896 N N . VAL A 1 112 ? -4.925 -4.606 -4.275 1.00 72.50 112 VAL A N 1
ATOM 897 C CA . VAL A 1 112 ? -3.753 -4.955 -3.460 1.00 72.50 112 VAL A CA 1
ATOM 898 C C . VAL A 1 112 ? -3.013 -6.119 -4.135 1.00 72.50 112 VAL A C 1
ATOM 900 O O . VAL A 1 112 ? -3.638 -7.150 -4.418 1.00 72.50 112 VAL A O 1
ATOM 903 N N . PRO A 1 113 ? -1.705 -5.984 -4.420 1.00 79.25 113 PRO A N 1
ATOM 904 C CA . PRO A 1 113 ? -0.961 -7.050 -5.067 1.00 79.25 113 PRO A CA 1
ATOM 905 C C . PRO A 1 113 ? -0.920 -8.287 -4.179 1.00 79.25 113 PRO A C 1
ATOM 907 O O . PRO A 1 113 ? -0.766 -8.188 -2.967 1.00 79.25 113 PRO A O 1
ATOM 910 N N . LYS A 1 114 ? -1.024 -9.471 -4.787 1.00 79.25 114 LYS A N 1
ATOM 911 C CA . LYS A 1 114 ? -0.976 -10.736 -4.040 1.00 79.25 114 LYS A CA 1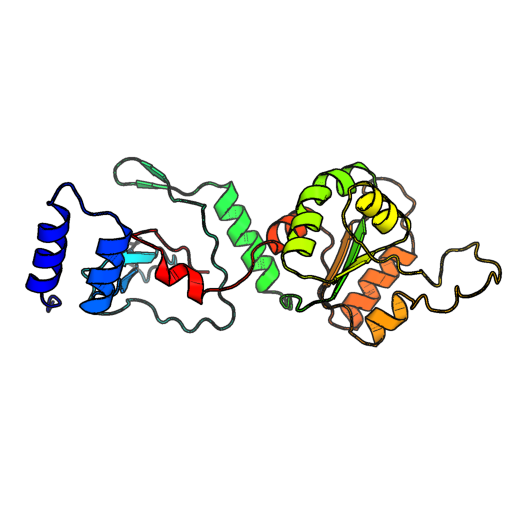
ATOM 912 C C . LYS A 1 114 ? 0.440 -11.273 -3.875 1.00 79.25 114 LYS A C 1
ATOM 914 O O . LYS A 1 114 ? 0.734 -11.880 -2.854 1.00 79.25 114 LYS A O 1
ATOM 919 N N . LYS A 1 115 ? 1.292 -11.120 -4.899 1.00 85.19 115 LYS A N 1
ATOM 920 C CA . LYS A 1 115 ? 2.601 -11.789 -4.917 1.00 85.19 115 LYS A CA 1
ATOM 921 C C . LYS A 1 115 ? 3.670 -11.077 -5.743 1.00 85.19 115 LYS A C 1
ATOM 923 O O . LYS A 1 115 ? 4.596 -10.507 -5.181 1.00 85.19 115 LYS A O 1
ATOM 928 N N . ASN A 1 116 ? 3.558 -11.123 -7.069 1.00 91.12 116 ASN A N 1
ATOM 929 C CA . ASN A 1 116 ? 4.640 -10.678 -7.948 1.00 91.12 116 ASN A CA 1
ATOM 930 C C . ASN A 1 116 ? 4.520 -9.182 -8.251 1.00 91.12 116 ASN A C 1
ATOM 932 O O . ASN A 1 116 ? 3.476 -8.733 -8.738 1.00 91.12 116 ASN A O 1
ATOM 936 N N . ILE A 1 117 ? 5.598 -8.437 -8.009 1.00 92.12 117 ILE A N 1
ATOM 937 C CA . ILE A 1 117 ? 5.684 -6.994 -8.250 1.00 92.12 117 ILE A CA 1
ATOM 938 C C . ILE A 1 117 ? 6.841 -6.723 -9.209 1.00 92.12 117 ILE A C 1
ATOM 940 O O . ILE A 1 117 ? 7.972 -7.137 -8.955 1.00 92.12 117 ILE A O 1
ATOM 944 N N . PHE A 1 118 ? 6.568 -5.995 -10.290 1.00 92.56 118 PHE A N 1
ATOM 945 C CA . PHE A 1 118 ? 7.598 -5.531 -11.214 1.00 92.56 118 PHE A CA 1
ATOM 946 C C . PHE A 1 118 ? 8.050 -4.108 -10.866 1.00 92.56 118 PHE A C 1
ATOM 948 O O . PHE A 1 118 ? 7.216 -3.223 -10.689 1.00 92.56 118 PHE A O 1
ATOM 955 N N . ILE A 1 119 ? 9.360 -3.868 -10.801 1.00 91.81 119 ILE A N 1
ATOM 956 C CA . ILE A 1 119 ? 9.975 -2.604 -10.390 1.00 91.81 119 ILE A CA 1
ATOM 957 C C . ILE A 1 119 ? 10.975 -2.138 -11.453 1.00 91.81 119 ILE A C 1
ATOM 959 O O . ILE A 1 119 ? 12.022 -2.745 -11.689 1.00 91.81 119 ILE A O 1
ATOM 963 N N . SER A 1 120 ? 10.686 -0.993 -12.061 1.00 90.31 120 SER A N 1
ATOM 964 C CA . SER A 1 120 ? 11.578 -0.299 -12.986 1.00 90.31 120 SER A CA 1
ATOM 965 C C . SER A 1 120 ? 11.770 1.137 -12.521 1.00 90.31 120 SER A C 1
ATOM 967 O O . SER A 1 120 ? 10.856 1.956 -12.614 1.00 90.31 120 SER A O 1
ATOM 969 N N . ILE A 1 121 ? 12.967 1.449 -12.023 1.00 89.19 121 ILE A N 1
ATOM 970 C CA . ILE A 1 121 ? 13.297 2.769 -11.472 1.00 89.19 121 ILE A CA 1
ATOM 971 C C . ILE A 1 121 ? 14.456 3.375 -12.255 1.00 89.19 121 ILE A C 1
ATOM 973 O O . ILE A 1 121 ? 15.544 2.793 -12.343 1.00 89.19 121 ILE A O 1
ATOM 977 N N . GLY A 1 122 ? 14.213 4.560 -12.805 1.00 84.56 122 GLY A N 1
ATOM 978 C CA . GLY A 1 122 ? 15.202 5.393 -13.466 1.00 84.56 122 GLY A CA 1
ATOM 979 C C . GLY A 1 122 ? 15.914 6.333 -12.492 1.00 84.56 122 GLY A C 1
ATOM 980 O O . GLY A 1 122 ? 15.298 6.903 -11.599 1.00 84.56 122 GLY A O 1
ATOM 981 N N . GLY A 1 123 ? 17.214 6.538 -12.714 1.00 84.00 123 GLY A N 1
ATOM 982 C CA . GLY A 1 123 ? 18.037 7.450 -11.917 1.00 84.00 123 GLY A CA 1
ATOM 983 C C . GLY A 1 123 ? 18.516 6.840 -10.596 1.00 84.00 123 GLY A C 1
ATOM 984 O O . GLY A 1 123 ? 17.881 5.959 -10.026 1.00 84.00 123 GLY A O 1
ATOM 985 N N . TYR A 1 124 ? 19.675 7.291 -10.117 1.00 86.62 124 TYR A N 1
ATOM 986 C CA . TYR A 1 124 ? 20.266 6.790 -8.872 1.00 86.62 124 TYR A CA 1
ATOM 987 C C . TYR A 1 124 ? 19.510 7.287 -7.630 1.00 86.62 124 TYR A C 1
ATOM 989 O O . TYR A 1 124 ? 19.207 6.497 -6.743 1.00 86.62 124 TYR A O 1
ATOM 997 N N . HIS A 1 125 ? 19.138 8.573 -7.598 1.00 87.44 125 HIS A N 1
ATOM 998 C CA . HIS A 1 125 ? 18.454 9.184 -6.451 1.00 87.44 125 HIS A CA 1
ATOM 999 C C . HIS A 1 125 ? 17.147 8.468 -6.087 1.00 87.44 125 HIS A C 1
ATOM 1001 O O . HIS A 1 125 ? 16.966 8.084 -4.937 1.00 87.44 125 HIS A O 1
ATOM 1007 N N . ALA A 1 126 ? 16.286 8.198 -7.073 1.00 87.44 126 ALA A N 1
ATOM 1008 C CA . ALA A 1 126 ? 15.027 7.492 -6.841 1.00 87.44 126 ALA A CA 1
ATOM 1009 C C . ALA A 1 126 ? 15.244 6.047 -6.362 1.00 87.44 126 ALA A C 1
ATOM 1011 O O . ALA A 1 126 ? 14.478 5.553 -5.541 1.00 87.44 126 ALA A O 1
ATOM 1012 N N . LYS A 1 127 ? 16.296 5.361 -6.836 1.00 89.62 127 LYS A N 1
ATOM 1013 C CA . LYS A 1 127 ? 16.644 4.014 -6.353 1.00 89.62 127 LYS A CA 1
ATOM 1014 C C . LYS A 1 127 ? 17.092 4.032 -4.889 1.00 89.62 127 LYS A C 1
ATOM 1016 O O . LYS A 1 127 ? 16.689 3.152 -4.135 1.00 89.62 127 LYS A O 1
ATOM 1021 N N . ALA A 1 128 ? 17.882 5.034 -4.500 1.00 90.88 128 ALA A N 1
ATOM 1022 C CA . ALA A 1 128 ? 18.341 5.210 -3.125 1.00 90.88 128 ALA A CA 1
ATOM 1023 C C . ALA A 1 128 ? 17.178 5.525 -2.171 1.00 90.88 128 ALA A C 1
ATOM 1025 O O . ALA A 1 128 ? 17.048 4.883 -1.132 1.00 90.88 128 ALA A O 1
ATOM 1026 N N . GLU A 1 129 ? 16.286 6.441 -2.555 1.00 89.94 129 GLU A N 1
ATOM 1027 C CA . GLU A 1 129 ? 15.071 6.768 -1.790 1.00 89.94 129 GLU A CA 1
ATOM 1028 C C . GLU A 1 129 ? 14.153 5.542 -1.623 1.00 89.94 129 GLU A C 1
ATOM 1030 O O . GLU A 1 129 ? 13.584 5.297 -0.556 1.00 89.94 129 GLU A O 1
ATOM 1035 N N . MET A 1 130 ? 14.081 4.703 -2.658 1.00 90.12 130 MET A N 1
ATOM 1036 C CA . MET A 1 130 ? 13.281 3.483 -2.668 1.00 90.12 130 MET A CA 1
ATOM 1037 C C . MET A 1 130 ? 13.893 2.301 -1.917 1.00 90.12 130 MET A C 1
ATOM 1039 O O . MET A 1 130 ? 13.200 1.303 -1.721 1.00 90.12 130 MET A O 1
ATOM 1043 N N . LEU A 1 131 ? 15.145 2.379 -1.467 1.00 90.69 131 LEU A N 1
ATOM 1044 C CA . LEU A 1 131 ? 15.858 1.230 -0.911 1.00 90.69 131 LEU A CA 1
ATOM 1045 C C . LEU A 1 131 ? 15.112 0.574 0.254 1.00 90.69 131 LEU A C 1
ATOM 1047 O O . LEU A 1 131 ? 14.793 -0.615 0.204 1.00 90.69 131 LEU A O 1
ATOM 1051 N N . LYS A 1 132 ? 14.739 1.376 1.256 1.00 88.19 132 LYS A N 1
ATOM 1052 C CA . LYS A 1 132 ? 13.974 0.890 2.410 1.00 88.19 132 LYS A CA 1
ATOM 1053 C C . LYS A 1 132 ? 12.597 0.368 2.002 1.00 88.19 132 LYS A C 1
ATOM 1055 O O . LYS A 1 132 ? 12.079 -0.573 2.594 1.00 88.19 132 LYS A O 1
ATOM 1060 N N . SER A 1 133 ? 11.992 0.983 0.987 1.00 87.44 133 SER A N 1
ATOM 1061 C CA . SER A 1 133 ? 10.682 0.586 0.481 1.00 87.44 133 SER A CA 1
ATOM 1062 C C . SER A 1 133 ? 10.689 -0.823 -0.085 1.00 87.44 133 SER A C 1
ATOM 1064 O O . SER A 1 133 ? 9.833 -1.632 0.261 1.00 87.44 133 SER A O 1
ATOM 1066 N N . VAL A 1 134 ? 11.665 -1.104 -0.943 1.00 90.56 134 VAL A N 1
ATOM 1067 C CA . VAL A 1 134 ? 11.800 -2.394 -1.616 1.00 90.56 134 VAL A CA 1
ATOM 1068 C C . VAL A 1 134 ? 12.210 -3.483 -0.621 1.00 90.56 134 VAL A C 1
ATOM 1070 O O . VAL A 1 134 ? 11.699 -4.597 -0.701 1.00 90.56 134 VAL A O 1
ATOM 1073 N N . GLU A 1 135 ? 13.037 -3.149 0.373 1.00 89.44 135 GLU A N 1
ATOM 1074 C CA . GLU A 1 135 ? 13.363 -4.057 1.481 1.00 89.44 135 GLU A CA 1
ATOM 1075 C C . GLU A 1 135 ? 12.105 -4.494 2.251 1.00 89.44 135 GLU A C 1
ATOM 1077 O O . GLU A 1 135 ? 11.896 -5.686 2.473 1.00 89.44 135 GLU A O 1
ATOM 1082 N N . ILE A 1 136 ? 11.227 -3.547 2.605 1.00 85.06 136 ILE A N 1
ATOM 1083 C CA . ILE A 1 136 ? 9.964 -3.853 3.294 1.00 85.06 136 ILE A CA 1
ATOM 1084 C C . ILE A 1 136 ? 9.078 -4.747 2.422 1.00 85.06 136 ILE A C 1
ATOM 1086 O O . ILE A 1 136 ? 8.559 -5.741 2.920 1.00 85.06 136 ILE A O 1
ATOM 1090 N N . LEU A 1 137 ? 8.940 -4.452 1.125 1.00 87.00 137 LEU A N 1
ATOM 1091 C CA . LEU A 1 137 ? 8.155 -5.295 0.213 1.00 87.00 137 LEU A CA 1
ATOM 1092 C C . LEU A 1 137 ? 8.686 -6.737 0.163 1.00 87.00 137 LEU A C 1
ATOM 1094 O O . LEU A 1 137 ? 7.900 -7.681 0.185 1.00 87.00 137 LEU A O 1
ATOM 1098 N N . GLN A 1 138 ? 10.007 -6.920 0.159 1.00 87.44 138 GLN A N 1
ATOM 1099 C CA . GLN A 1 138 ? 10.604 -8.252 0.222 1.00 87.44 138 GLN A CA 1
ATOM 1100 C C . GLN A 1 138 ? 10.293 -8.958 1.553 1.00 87.44 138 GLN A C 1
ATOM 1102 O O . GLN A 1 138 ? 9.930 -10.132 1.548 1.00 87.44 138 GLN A O 1
ATOM 1107 N N . HIS A 1 139 ? 10.398 -8.261 2.690 1.00 86.00 139 HIS A N 1
ATOM 1108 C CA . HIS A 1 139 ? 10.070 -8.828 4.008 1.00 86.00 139 HIS A CA 1
ATOM 1109 C C . HIS A 1 139 ? 8.587 -9.181 4.164 1.00 86.00 139 HIS A C 1
ATOM 1111 O O . HIS A 1 139 ? 8.258 -10.117 4.888 1.00 86.00 139 HIS A O 1
ATOM 1117 N N . LEU A 1 140 ? 7.699 -8.477 3.461 1.00 81.62 140 LEU A N 1
ATOM 1118 C CA . LEU A 1 140 ? 6.275 -8.809 3.389 1.00 81.62 140 LEU A CA 1
ATOM 1119 C C . LEU A 1 140 ? 5.987 -10.064 2.543 1.00 81.62 140 LEU A C 1
ATOM 1121 O O . LEU A 1 140 ? 4.842 -10.504 2.489 1.00 81.62 140 LEU A O 1
ATOM 1125 N N . GLY A 1 141 ? 7.003 -10.653 1.902 1.00 86.75 141 GLY A N 1
ATOM 1126 C CA . GLY A 1 141 ? 6.883 -11.894 1.138 1.00 86.75 141 GLY A CA 1
ATOM 1127 C C . GLY A 1 141 ? 6.515 -11.704 -0.335 1.00 86.75 141 GLY A C 1
ATOM 1128 O O . GLY A 1 141 ? 6.177 -12.682 -1.004 1.00 86.75 141 GLY A O 1
ATOM 1129 N N . TYR A 1 142 ? 6.583 -10.477 -0.862 1.00 89.56 142 TYR A N 1
ATOM 1130 C CA . TYR A 1 142 ? 6.382 -10.237 -2.291 1.00 89.56 142 TYR A CA 1
ATOM 1131 C C . TYR A 1 142 ? 7.573 -10.742 -3.113 1.00 89.56 142 TYR A C 1
ATOM 1133 O O . TYR A 1 142 ? 8.734 -10.558 -2.744 1.00 89.56 142 TYR A O 1
ATOM 1141 N N . GLU A 1 143 ? 7.290 -11.335 -4.273 1.00 91.56 143 GLU A N 1
ATOM 1142 C CA . GLU A 1 143 ? 8.328 -11.691 -5.238 1.00 91.56 143 GLU A CA 1
ATOM 1143 C C . GLU A 1 143 ? 8.630 -10.489 -6.132 1.00 91.56 143 GLU A C 1
ATOM 1145 O O . GLU A 1 143 ? 7.770 -10.015 -6.881 1.00 91.56 143 GLU A O 1
ATOM 1150 N N . LEU A 1 144 ? 9.862 -9.995 -6.049 1.00 93.56 144 LEU A N 1
ATOM 1151 C CA . LEU A 1 144 ? 10.276 -8.775 -6.727 1.00 93.56 144 LEU A CA 1
ATOM 1152 C C . LEU A 1 144 ? 10.979 -9.091 -8.045 1.00 93.56 144 LEU A C 1
ATOM 1154 O O . LEU A 1 144 ? 11.947 -9.853 -8.090 1.00 93.56 144 LEU A O 1
ATOM 1158 N N . TYR A 1 145 ? 10.512 -8.446 -9.104 1.00 93.44 145 TYR A N 1
ATOM 1159 C CA . TYR A 1 145 ? 11.057 -8.516 -10.453 1.00 93.44 145 TYR A CA 1
ATOM 1160 C C . TYR A 1 145 ? 11.466 -7.115 -10.890 1.00 93.44 145 TYR A C 1
ATOM 1162 O O . TYR A 1 145 ? 10.837 -6.140 -10.485 1.00 93.44 145 TYR A O 1
ATOM 1170 N N . GLY A 1 146 ? 12.493 -6.968 -11.719 1.00 91.62 146 GLY A N 1
ATOM 1171 C CA . GLY A 1 146 ? 12.884 -5.639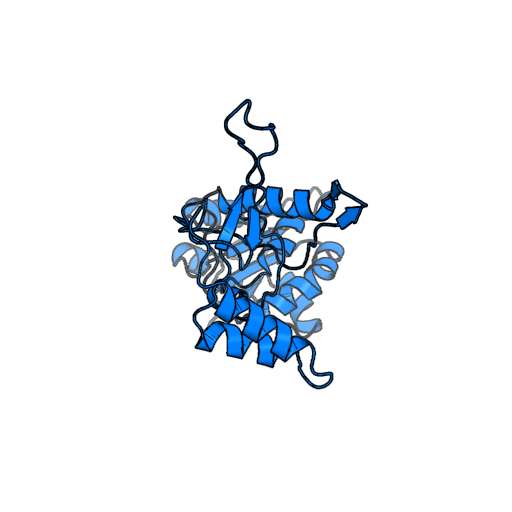 -12.174 1.00 91.62 146 GLY A CA 1
ATOM 1172 C C . GLY A 1 146 ? 13.744 -5.620 -13.420 1.00 91.62 146 GLY A C 1
ATOM 1173 O O . GLY A 1 146 ? 14.287 -6.636 -13.845 1.00 91.62 146 GLY A O 1
ATOM 1174 N N . SER A 1 147 ? 13.874 -4.428 -14.005 1.00 88.25 147 SER A N 1
ATOM 1175 C CA . SER A 1 147 ? 14.809 -4.216 -15.115 1.00 88.25 147 SER A CA 1
ATOM 1176 C C . SER A 1 147 ? 16.241 -4.527 -14.671 1.00 88.25 147 SER A C 1
ATOM 1178 O O . SER A 1 147 ? 16.565 -4.304 -13.503 1.00 88.25 147 SER A O 1
ATOM 1180 N N . LYS A 1 148 ? 17.113 -4.969 -15.586 1.00 85.75 148 LYS A N 1
ATOM 1181 C CA . LYS A 1 148 ? 18.514 -5.334 -15.291 1.00 85.75 148 LYS A CA 1
ATOM 1182 C C . LYS A 1 148 ? 19.222 -4.324 -14.374 1.00 85.75 148 LYS A C 1
ATOM 1184 O O . LYS A 1 148 ? 19.623 -4.660 -13.267 1.00 85.75 148 LYS A O 1
ATOM 1189 N N . GLY A 1 149 ? 19.219 -3.041 -14.745 1.00 85.69 149 GLY A N 1
ATOM 1190 C CA . GLY A 1 149 ? 19.858 -1.990 -13.942 1.00 85.69 149 GLY A CA 1
ATOM 1191 C C . GLY A 1 149 ? 19.158 -1.655 -12.615 1.00 85.69 149 GLY A C 1
ATOM 1192 O O . GLY A 1 149 ? 19.758 -1.014 -11.748 1.00 85.69 149 GLY A O 1
ATOM 1193 N N . THR A 1 150 ? 17.885 -2.013 -12.439 1.00 90.06 150 THR A N 1
ATOM 1194 C CA . THR A 1 150 ? 17.189 -1.914 -11.144 1.00 90.06 150 THR A CA 1
ATOM 1195 C C . THR A 1 150 ? 17.518 -3.125 -10.269 1.00 90.06 150 THR A C 1
ATOM 1197 O O . THR A 1 150 ? 17.828 -2.947 -9.093 1.00 90.06 150 THR A O 1
ATOM 1200 N N . ALA A 1 151 ? 17.513 -4.326 -10.849 1.00 91.44 151 ALA A N 1
ATOM 1201 C CA . ALA A 1 151 ? 17.841 -5.572 -10.170 1.00 91.44 151 ALA A CA 1
ATOM 1202 C C . ALA A 1 151 ? 19.282 -5.570 -9.645 1.00 91.44 151 ALA A C 1
ATOM 1204 O O . ALA A 1 151 ? 19.492 -5.844 -8.466 1.00 91.44 151 ALA A O 1
ATOM 1205 N N . ASP A 1 152 ? 20.250 -5.160 -10.467 1.00 91.31 152 ASP A N 1
ATOM 1206 C CA . ASP A 1 152 ? 21.662 -5.084 -10.073 1.00 91.31 152 ASP A CA 1
ATOM 1207 C C . ASP A 1 152 ? 21.867 -4.142 -8.879 1.00 91.31 152 ASP A C 1
ATOM 1209 O O . ASP A 1 152 ? 22.515 -4.503 -7.898 1.00 91.31 152 ASP A O 1
ATOM 1213 N N . TYR A 1 153 ? 21.240 -2.960 -8.914 1.00 93.88 153 TYR A N 1
ATOM 1214 C CA . TYR A 1 153 ? 21.332 -1.984 -7.827 1.00 93.88 153 TYR A CA 1
ATOM 1215 C C . TYR A 1 153 ? 20.816 -2.546 -6.497 1.00 93.88 153 TYR A C 1
ATOM 1217 O O . TYR A 1 153 ? 21.477 -2.426 -5.465 1.00 93.88 153 TYR A O 1
ATOM 1225 N N . PHE A 1 154 ? 19.636 -3.166 -6.501 1.00 94.31 154 PHE A N 1
ATOM 1226 C CA . PHE A 1 154 ? 19.053 -3.714 -5.277 1.00 94.31 154 PHE A CA 1
ATOM 1227 C C . PHE A 1 154 ? 19.789 -4.968 -4.801 1.00 94.31 154 PHE A C 1
ATOM 1229 O O . PHE A 1 154 ? 20.004 -5.118 -3.597 1.00 94.31 154 PHE A O 1
ATOM 1236 N N . LYS A 1 155 ? 20.295 -5.792 -5.724 1.00 93.50 155 LYS A N 1
ATOM 1237 C CA . LYS A 1 155 ? 21.123 -6.962 -5.410 1.00 93.50 155 LYS A CA 1
ATOM 1238 C C . LYS A 1 155 ? 22.421 -6.572 -4.707 1.00 93.50 155 LYS A C 1
ATOM 1240 O O . LYS A 1 155 ? 22.786 -7.206 -3.718 1.00 93.50 155 LYS A O 1
ATOM 1245 N N . MET A 1 156 ? 23.074 -5.491 -5.143 1.00 91.44 156 MET A N 1
ATOM 1246 C CA . MET A 1 156 ? 24.242 -4.926 -4.449 1.00 91.44 156 MET A CA 1
ATOM 1247 C C . MET A 1 156 ? 23.912 -4.472 -3.019 1.00 91.44 156 MET A C 1
ATOM 1249 O O . MET A 1 156 ? 24.754 -4.570 -2.131 1.00 91.44 156 MET A O 1
ATOM 1253 N N . ASN A 1 157 ? 22.674 -4.041 -2.777 1.00 92.31 157 ASN A N 1
ATOM 1254 C CA . ASN A 1 157 ? 22.179 -3.661 -1.456 1.00 92.31 157 ASN A CA 1
ATOM 1255 C C . ASN A 1 157 ? 21.510 -4.825 -0.694 1.00 92.31 157 ASN A C 1
ATOM 1257 O O . ASN A 1 157 ? 20.750 -4.586 0.241 1.00 92.31 157 ASN A O 1
ATOM 1261 N N . LYS A 1 158 ? 21.803 -6.083 -1.060 1.00 93.12 158 LYS A N 1
ATOM 1262 C CA . LYS A 1 158 ? 21.301 -7.307 -0.400 1.00 93.12 158 LYS A CA 1
ATOM 1263 C C . LYS A 1 158 ? 19.783 -7.523 -0.506 1.00 93.12 158 LYS A C 1
ATOM 1265 O O . LYS A 1 158 ? 19.207 -8.269 0.283 1.00 93.12 158 LYS A O 1
ATOM 1270 N N . ILE A 1 159 ? 19.137 -6.917 -1.497 1.00 92.38 159 ILE A N 1
ATOM 1271 C CA . ILE A 1 159 ? 17.721 -7.125 -1.808 1.00 92.38 159 ILE A CA 1
ATOM 1272 C C . ILE A 1 159 ? 17.629 -7.966 -3.085 1.00 92.38 159 ILE A C 1
ATOM 1274 O O . ILE A 1 159 ? 18.173 -7.612 -4.131 1.00 92.38 159 ILE A O 1
ATOM 1278 N N . ASN A 1 160 ? 16.946 -9.101 -3.004 1.00 92.12 160 ASN A N 1
ATOM 1279 C CA . ASN A 1 160 ? 16.777 -10.035 -4.102 1.00 92.12 160 ASN A CA 1
ATOM 1280 C C . ASN A 1 160 ? 15.659 -9.572 -5.044 1.00 92.12 160 ASN A C 1
ATOM 1282 O O . ASN A 1 160 ? 14.475 -9.813 -4.813 1.00 92.12 160 ASN A O 1
ATOM 1286 N N . VAL A 1 161 ? 16.057 -8.930 -6.139 1.00 93.12 161 VAL A N 1
ATOM 1287 C CA . VAL A 1 161 ? 15.169 -8.579 -7.249 1.00 93.12 161 VAL A CA 1
ATOM 1288 C C . VAL A 1 161 ? 15.565 -9.419 -8.458 1.00 93.12 161 VAL A C 1
ATOM 1290 O O . VAL A 1 161 ? 16.708 -9.352 -8.914 1.00 93.12 161 VAL A O 1
ATOM 1293 N N . LYS A 1 162 ? 14.629 -10.218 -8.979 1.00 92.56 162 LYS A N 1
ATOM 1294 C CA . LYS A 1 162 ? 14.851 -11.065 -10.156 1.00 92.56 162 LYS A CA 1
ATOM 1295 C C . LYS A 1 162 ? 14.940 -10.177 -11.409 1.00 92.56 162 LYS A C 1
ATOM 1297 O O . LYS A 1 162 ? 13.990 -9.434 -11.675 1.00 92.56 162 LYS A O 1
ATOM 1302 N N . PRO A 1 163 ? 16.047 -10.208 -12.171 1.00 89.50 163 PRO A N 1
ATOM 1303 C CA . PRO A 1 163 ? 16.134 -9.458 -13.416 1.00 89.50 163 PRO A CA 1
ATOM 1304 C C . PRO A 1 163 ? 15.168 -10.048 -14.450 1.00 89.50 163 PRO A C 1
ATOM 1306 O O . PRO A 1 163 ? 15.002 -11.265 -14.521 1.00 89.50 163 PRO A O 1
ATOM 1309 N N . VAL A 1 164 ? 14.536 -9.184 -15.240 1.00 86.44 164 VAL A N 1
ATOM 1310 C CA . VAL A 1 164 ? 13.659 -9.569 -16.352 1.00 86.44 164 VAL A CA 1
ATOM 1311 C C . VAL A 1 164 ? 14.098 -8.821 -17.604 1.00 86.44 164 VAL A C 1
ATOM 1313 O O . VAL A 1 164 ? 14.364 -7.614 -17.543 1.00 86.44 164 VAL A O 1
ATOM 1316 N N . ASP A 1 165 ? 14.173 -9.541 -18.721 1.00 76.56 165 ASP A N 1
ATOM 1317 C CA . ASP A 1 165 ? 14.649 -8.999 -19.990 1.00 76.56 165 ASP A CA 1
ATOM 1318 C C . ASP A 1 165 ? 13.555 -8.241 -20.750 1.00 76.56 165 ASP A C 1
ATOM 1320 O O . ASP A 1 165 ? 12.362 -8.577 -20.722 1.00 76.56 165 ASP A O 1
ATOM 1324 N N . TRP A 1 166 ? 13.994 -7.188 -21.443 1.00 68.44 166 TRP A N 1
ATOM 1325 C CA . TRP A 1 166 ? 13.164 -6.373 -22.322 1.00 68.44 166 TRP A CA 1
ATOM 1326 C C . TRP A 1 166 ? 13.366 -6.796 -23.778 1.00 68.44 166 TRP A C 1
ATOM 1328 O O . TRP A 1 166 ? 14.491 -6.728 -24.261 1.00 68.44 166 TRP A O 1
ATOM 1338 N N . PRO A 1 167 ? 12.299 -7.122 -24.523 1.00 57.28 167 PRO A N 1
ATOM 1339 C CA . PRO A 1 167 ? 12.436 -7.573 -25.909 1.00 57.28 167 PRO A CA 1
ATOM 1340 C C . PRO A 1 167 ? 12.710 -6.456 -26.938 1.00 57.28 167 PRO A C 1
ATOM 1342 O O . PRO A 1 167 ? 12.775 -6.741 -28.125 1.00 57.28 167 PRO A O 1
ATOM 1345 N N . PHE A 1 168 ? 12.841 -5.185 -26.533 1.00 55.66 168 PHE A N 1
ATOM 1346 C CA . PHE A 1 168 ? 12.917 -4.042 -27.464 1.00 55.66 168 PHE A CA 1
ATOM 1347 C C . PHE A 1 168 ? 14.033 -3.031 -27.143 1.00 55.66 168 PHE A C 1
ATOM 1349 O O . PHE A 1 168 ? 13.859 -1.838 -27.398 1.00 55.66 168 PHE A O 1
ATOM 1356 N N . GLU A 1 169 ? 15.151 -3.442 -26.538 1.00 54.16 169 GLU A N 1
ATOM 1357 C CA . GLU A 1 169 ? 16.324 -2.554 -26.506 1.00 54.16 169 GLU A CA 1
ATOM 1358 C C . GLU A 1 169 ? 16.954 -2.510 -27.911 1.00 54.16 169 GLU A C 1
ATOM 1360 O O . GLU A 1 169 ? 17.457 -3.513 -28.410 1.00 54.16 169 GLU A O 1
ATOM 1365 N N . GLU A 1 170 ? 16.880 -1.349 -28.576 1.00 43.03 170 GLU A N 1
ATOM 1366 C CA . GLU A 1 170 ? 17.581 -1.102 -29.842 1.00 43.03 170 GLU A CA 1
ATOM 1367 C C . GLU A 1 170 ? 19.080 -1.353 -29.632 1.00 43.03 170 GLU A C 1
ATOM 1369 O O . GLU A 1 170 ? 19.753 -0.608 -28.918 1.00 43.03 170 GLU A O 1
ATOM 1374 N N . GLY A 1 171 ? 19.580 -2.442 -30.222 1.00 46.31 171 GLY A N 1
ATOM 1375 C CA . GLY A 1 171 ? 20.980 -2.857 -30.139 1.00 46.31 171 GLY A CA 1
ATOM 1376 C C . GLY A 1 171 ? 21.212 -4.329 -29.793 1.00 46.31 171 GLY A C 1
ATOM 1377 O O . GLY A 1 171 ? 22.344 -4.781 -29.935 1.00 46.31 171 GLY A O 1
ATOM 1378 N N . SER A 1 172 ? 20.195 -5.105 -29.396 1.00 39.84 172 SER A N 1
ATOM 1379 C CA . SER A 1 172 ? 20.362 -6.562 -29.285 1.00 39.84 172 SER A CA 1
ATOM 1380 C C . SER A 1 172 ? 20.297 -7.210 -30.670 1.00 39.84 172 SER A C 1
ATOM 1382 O O . SER A 1 172 ? 19.238 -7.636 -31.128 1.00 39.84 172 SER A O 1
ATOM 1384 N N . SER A 1 173 ? 21.452 -7.277 -31.335 1.00 36.94 173 SER A N 1
ATOM 1385 C CA . SER A 1 173 ? 21.769 -8.385 -32.239 1.00 36.94 173 SER A CA 1
ATOM 1386 C C . SER A 1 173 ? 21.423 -9.704 -31.553 1.00 36.94 173 SER A C 1
ATOM 1388 O O . SER A 1 173 ? 21.556 -9.779 -30.333 1.00 36.94 173 SER A O 1
ATOM 1390 N N . ASP A 1 174 ? 21.005 -10.702 -32.331 1.00 41.66 174 ASP A N 1
ATOM 1391 C CA . ASP A 1 174 ? 20.590 -12.060 -31.949 1.00 41.66 174 ASP A CA 1
ATOM 1392 C C . ASP A 1 174 ? 21.584 -12.826 -31.044 1.00 41.66 174 ASP A C 1
ATOM 1394 O O . ASP A 1 174 ? 22.109 -13.888 -31.384 1.00 41.66 174 ASP A O 1
ATOM 1398 N N . GLU A 1 175 ? 21.847 -12.325 -29.844 1.00 39.84 175 GLU A N 1
ATOM 1399 C CA . GLU A 1 175 ? 22.603 -13.002 -28.811 1.00 39.84 175 GLU A CA 1
ATOM 1400 C C . GLU A 1 175 ? 21.608 -13.642 -27.857 1.00 39.84 175 GLU A C 1
ATOM 1402 O O . GLU A 1 175 ? 21.148 -13.050 -26.888 1.00 39.84 175 GLU A O 1
ATOM 1407 N N . LYS A 1 176 ? 21.270 -14.882 -28.223 1.00 40.72 176 LYS A N 1
ATOM 1408 C CA . LYS A 1 176 ? 20.878 -15.995 -27.355 1.00 40.72 176 LYS A CA 1
ATOM 1409 C C . LYS A 1 176 ? 20.054 -15.585 -26.134 1.00 40.72 176 LYS A C 1
ATOM 1411 O O . LYS A 1 176 ? 20.606 -15.179 -25.114 1.00 40.72 176 LYS A O 1
ATOM 1416 N N . MET A 1 177 ? 18.753 -15.893 -26.193 1.00 42.91 177 MET A N 1
ATOM 1417 C CA . MET A 1 177 ? 17.968 -16.247 -25.007 1.00 42.91 177 MET A CA 1
ATOM 1418 C C . MET A 1 177 ? 18.868 -17.017 -24.032 1.00 42.91 177 MET A C 1
ATOM 1420 O O . MET A 1 177 ? 19.220 -18.173 -24.288 1.00 42.91 177 MET A O 1
ATOM 1424 N N . ALA A 1 178 ? 19.262 -16.389 -22.923 1.00 41.34 178 ALA A N 1
ATOM 1425 C CA . ALA A 1 178 ? 19.760 -17.145 -21.789 1.00 41.34 178 ALA A CA 1
ATOM 1426 C C . ALA A 1 178 ? 18.632 -18.119 -21.434 1.00 41.34 178 ALA A C 1
ATOM 1428 O O . ALA A 1 178 ? 17.490 -17.695 -21.253 1.00 41.34 178 ALA A O 1
ATOM 1429 N N . SER A 1 179 ? 18.928 -19.419 -21.466 1.00 38.62 179 SER A N 1
ATOM 1430 C CA . SER A 1 179 ? 17.972 -20.530 -21.524 1.00 38.62 179 SER A CA 1
ATOM 1431 C C . SER A 1 179 ? 17.068 -20.631 -20.281 1.00 38.62 179 SER A C 1
ATOM 1433 O O . SER A 1 179 ? 17.220 -21.540 -19.464 1.00 38.62 179 SER A O 1
ATOM 1435 N N . GLY A 1 180 ? 16.141 -19.685 -20.118 1.00 49.59 180 GLY A N 1
ATOM 1436 C CA . GLY A 1 180 ? 15.218 -19.603 -18.985 1.00 49.59 180 GLY A CA 1
ATOM 1437 C C . GLY A 1 180 ? 14.772 -18.193 -18.568 1.00 49.59 180 GLY A C 1
ATOM 1438 O O . GLY A 1 180 ? 13.899 -18.093 -17.705 1.00 49.59 180 GLY A O 1
ATOM 1439 N N . SER A 1 181 ? 15.314 -17.108 -19.136 1.00 54.78 181 SER A N 1
ATOM 1440 C CA . SER A 1 181 ? 14.862 -15.746 -18.802 1.00 54.78 181 SER A CA 1
ATOM 1441 C C . SER A 1 181 ? 13.542 -15.420 -19.509 1.00 54.78 181 SER A C 1
ATOM 1443 O O . SER A 1 181 ? 13.522 -15.172 -20.711 1.00 54.78 181 SER A O 1
ATOM 1445 N N . ARG A 1 182 ? 12.428 -15.430 -18.767 1.00 67.69 182 ARG A N 1
ATOM 1446 C CA . ARG A 1 182 ? 11.102 -15.017 -19.267 1.00 67.69 182 ARG A CA 1
ATOM 1447 C C . ARG A 1 182 ? 11.056 -13.500 -19.464 1.00 67.69 182 ARG A C 1
ATOM 1449 O O . ARG A 1 182 ? 11.608 -12.761 -18.647 1.00 67.69 182 ARG A O 1
ATOM 1456 N N . SER A 1 183 ? 10.405 -13.033 -20.526 1.00 80.00 183 SER A N 1
ATOM 1457 C CA . SER A 1 183 ? 10.340 -11.602 -20.858 1.00 80.00 183 SER A CA 1
ATOM 1458 C C . SER A 1 183 ? 9.292 -10.846 -20.029 1.00 80.00 183 SER A C 1
ATOM 1460 O O . SER A 1 183 ? 8.291 -11.416 -19.595 1.00 80.00 183 SER A O 1
ATOM 1462 N N . VAL A 1 184 ? 9.466 -9.528 -19.841 1.00 79.88 184 VAL A N 1
ATOM 1463 C CA . VAL A 1 184 ? 8.461 -8.690 -19.139 1.00 79.88 184 VAL A CA 1
ATOM 1464 C C . VAL A 1 184 ? 7.087 -8.771 -19.817 1.00 79.88 184 VAL A C 1
ATOM 1466 O O . VAL A 1 184 ? 6.059 -8.709 -19.144 1.00 79.88 184 VAL A O 1
ATOM 1469 N N . VAL A 1 185 ? 7.078 -8.919 -21.144 1.00 80.31 185 VAL A N 1
ATOM 1470 C CA . VAL A 1 185 ? 5.866 -9.036 -21.965 1.00 80.31 185 VAL A CA 1
ATOM 1471 C C . VAL A 1 185 ? 5.078 -10.285 -21.575 1.00 80.31 185 VAL A C 1
ATOM 1473 O O . VAL A 1 185 ? 3.901 -10.163 -21.248 1.00 80.31 185 VAL A O 1
ATOM 1476 N N . GLU A 1 186 ? 5.735 -11.443 -21.475 1.00 83.50 186 GLU A N 1
ATOM 1477 C CA . GLU A 1 186 ? 5.085 -12.695 -21.062 1.00 83.50 186 GLU A CA 1
ATOM 1478 C C . GLU A 1 186 ? 4.470 -12.608 -19.663 1.00 83.50 186 GLU A C 1
ATOM 1480 O O . GLU A 1 186 ? 3.368 -13.105 -19.440 1.00 83.50 186 GLU A O 1
ATOM 1485 N N . PHE A 1 187 ? 5.156 -11.985 -18.701 1.00 85.25 187 PHE A N 1
ATOM 1486 C CA . PHE A 1 187 ? 4.609 -11.830 -17.349 1.00 85.25 187 PHE A CA 1
ATOM 1487 C C . PHE A 1 187 ? 3.372 -10.919 -17.317 1.00 85.25 187 PHE A C 1
ATOM 1489 O O . PHE A 1 187 ? 2.471 -11.138 -16.505 1.00 85.25 187 PHE A O 1
ATOM 1496 N N . LEU A 1 188 ? 3.324 -9.891 -18.173 1.00 84.62 188 LEU A N 1
ATOM 1497 C CA . LEU A 1 188 ? 2.177 -8.984 -18.275 1.00 84.62 188 LEU A CA 1
ATOM 1498 C C . LEU A 1 188 ? 0.992 -9.646 -18.988 1.00 84.62 188 LEU A C 1
ATOM 1500 O O . LEU A 1 188 ? -0.129 -9.550 -18.494 1.00 84.62 188 LEU A O 1
ATOM 1504 N N . GLU A 1 189 ? 1.233 -10.346 -20.098 1.00 84.62 189 GLU A N 1
ATOM 1505 C CA . GLU A 1 189 ? 0.195 -11.057 -20.862 1.00 84.62 189 GLU A CA 1
ATOM 1506 C C . GLU A 1 189 ? -0.429 -12.200 -20.055 1.00 84.62 189 GLU A C 1
ATOM 1508 O O . GLU A 1 189 ? -1.650 -12.347 -20.016 1.00 84.62 189 GLU A O 1
ATOM 1513 N N . ASN A 1 190 ? 0.394 -12.955 -19.320 1.00 86.19 190 ASN A N 1
ATOM 1514 C CA . ASN A 1 190 ? -0.080 -14.019 -18.431 1.00 86.19 190 ASN A CA 1
ATOM 1515 C C . ASN A 1 190 ? -0.658 -13.490 -17.103 1.00 86.19 190 ASN A C 1
ATOM 1517 O O . ASN A 1 190 ? -1.057 -14.285 -16.252 1.00 86.19 190 ASN A O 1
ATOM 1521 N N . LYS A 1 191 ? -0.702 -12.161 -16.903 1.00 84.88 191 LYS A N 1
ATOM 1522 C CA . LYS A 1 191 ? -1.163 -11.493 -15.668 1.00 84.88 191 LYS A CA 1
ATOM 1523 C C . LYS A 1 191 ? -0.474 -12.010 -14.405 1.00 84.88 191 LYS A C 1
ATOM 1525 O O . LYS A 1 191 ? -1.060 -12.063 -13.325 1.00 84.88 191 LYS A O 1
ATOM 1530 N N . GLU A 1 192 ? 0.791 -12.385 -14.536 1.00 87.94 192 GLU A N 1
ATOM 1531 C CA . GLU A 1 192 ? 1.588 -12.877 -13.420 1.00 87.94 192 GLU A CA 1
ATOM 1532 C C . GLU A 1 192 ? 2.028 -11.730 -12.510 1.00 87.94 192 GLU A C 1
ATOM 1534 O O . GLU A 1 192 ? 2.172 -11.933 -11.302 1.00 87.94 192 GLU A O 1
ATOM 1539 N N . PHE A 1 193 ? 2.218 -10.524 -13.059 1.00 90.12 193 PHE A N 1
ATOM 1540 C CA . PHE A 1 193 ? 2.427 -9.319 -12.260 1.00 90.12 193 PHE A CA 1
ATOM 1541 C C . PHE A 1 193 ? 1.111 -8.793 -11.698 1.00 90.12 193 PHE A C 1
ATOM 1543 O O . PHE A 1 193 ? 0.158 -8.534 -12.425 1.00 90.12 193 PHE A O 1
ATOM 1550 N N . HIS A 1 194 ? 1.099 -8.574 -10.385 1.00 88.19 194 HIS A N 1
ATOM 1551 C CA . HIS A 1 194 ? -0.045 -8.018 -9.667 1.00 88.19 194 HIS A CA 1
ATOM 1552 C C . HIS A 1 194 ? 0.096 -6.511 -9.428 1.00 88.19 194 HIS A C 1
ATOM 1554 O O . HIS A 1 194 ? -0.882 -5.848 -9.104 1.00 88.19 194 HIS A O 1
ATOM 1560 N N . LEU A 1 195 ? 1.312 -5.977 -9.560 1.00 89.44 195 LEU A N 1
ATOM 1561 C CA . LEU A 1 195 ? 1.604 -4.552 -9.475 1.00 89.44 195 LEU A CA 1
ATOM 1562 C C . LEU A 1 195 ? 2.830 -4.227 -10.329 1.00 89.44 195 LEU A C 1
ATOM 1564 O O . LEU A 1 195 ? 3.840 -4.935 -10.286 1.00 89.44 195 LEU A O 1
ATOM 1568 N N . VAL A 1 196 ? 2.750 -3.119 -11.059 1.00 90.00 196 VAL A N 1
ATOM 1569 C CA . VAL A 1 196 ? 3.858 -2.541 -11.817 1.00 90.00 196 VAL A CA 1
ATOM 1570 C C . VAL A 1 196 ? 4.238 -1.201 -11.189 1.00 90.00 196 VAL A C 1
ATOM 1572 O O . VAL A 1 196 ? 3.421 -0.290 -11.097 1.00 90.00 196 VAL A O 1
ATOM 1575 N N . ILE A 1 197 ? 5.495 -1.054 -10.783 1.00 90.62 197 ILE A N 1
ATOM 1576 C CA . ILE A 1 197 ? 6.087 0.200 -10.312 1.00 90.62 197 ILE A CA 1
ATOM 1577 C C . ILE A 1 197 ? 7.054 0.681 -11.390 1.00 90.62 197 ILE A C 1
ATOM 1579 O O . ILE A 1 197 ? 8.087 0.058 -11.640 1.00 90.62 197 ILE A O 1
ATOM 1583 N N . ASN A 1 198 ? 6.727 1.793 -12.040 1.00 89.31 198 ASN A N 1
ATOM 1584 C CA . ASN A 1 198 ? 7.538 2.363 -13.111 1.00 89.31 198 ASN A CA 1
ATOM 1585 C C . ASN A 1 198 ? 7.808 3.845 -12.840 1.00 89.31 198 ASN A C 1
ATOM 1587 O O . ASN A 1 198 ? 6.965 4.695 -13.123 1.00 89.31 198 ASN A O 1
ATOM 1591 N N . LEU A 1 199 ? 8.998 4.141 -12.315 1.00 87.62 199 LEU A N 1
ATOM 1592 C CA . LEU A 1 199 ? 9.446 5.489 -11.968 1.00 87.62 199 LEU A CA 1
ATOM 1593 C C . LEU A 1 199 ? 10.438 5.995 -13.034 1.00 87.62 199 LEU A C 1
ATOM 1595 O O . LEU A 1 199 ? 11.619 5.642 -12.977 1.00 87.62 199 LEU A O 1
ATOM 1599 N N . PRO A 1 200 ? 9.999 6.775 -14.042 1.00 79.12 200 PRO A N 1
ATOM 1600 C CA . PRO A 1 200 ? 10.894 7.311 -15.066 1.00 79.12 200 PRO A CA 1
ATOM 1601 C C . PRO A 1 200 ? 11.787 8.438 -14.520 1.00 79.12 200 PRO A C 1
ATOM 1603 O O . PRO A 1 200 ? 11.452 9.103 -13.542 1.00 79.12 200 PRO A O 1
ATOM 1606 N N . ILE A 1 201 ? 12.908 8.700 -15.201 1.00 74.25 201 ILE A N 1
ATOM 1607 C CA . ILE A 1 201 ? 13.777 9.849 -14.903 1.00 74.25 201 ILE A CA 1
ATOM 1608 C C . ILE A 1 201 ? 13.031 11.136 -15.272 1.00 74.25 201 ILE A C 1
ATOM 1610 O O . ILE A 1 201 ? 12.621 11.306 -16.420 1.00 74.25 201 ILE A O 1
ATOM 1614 N N . ARG A 1 202 ? 12.874 12.060 -14.319 1.00 65.31 202 ARG A N 1
ATOM 1615 C CA . ARG A 1 202 ? 12.396 13.421 -14.597 1.00 65.31 202 ARG A CA 1
ATOM 1616 C C . ARG A 1 202 ? 13.593 14.263 -15.066 1.00 65.31 202 ARG A C 1
ATOM 1618 O O . ARG A 1 202 ? 14.574 14.361 -14.340 1.00 65.31 202 ARG A O 1
ATOM 1625 N N . GLY A 1 203 ? 13.530 14.839 -16.270 1.00 56.25 203 GLY A N 1
ATOM 1626 C CA . GLY A 1 203 ? 14.490 15.864 -16.720 1.00 56.25 203 GLY A CA 1
ATOM 1627 C C . GLY A 1 203 ? 15.577 15.455 -17.726 1.00 56.25 203 GLY A C 1
ATOM 1628 O O . GLY A 1 203 ? 16.434 16.273 -18.029 1.00 56.25 203 GLY A O 1
ATOM 1629 N N . SER A 1 204 ? 15.558 14.248 -18.295 1.00 49.81 204 SER A N 1
ATOM 1630 C CA . SER A 1 204 ? 16.382 13.924 -19.475 1.00 49.81 204 SER A CA 1
ATOM 1631 C C . SER A 1 204 ? 15.481 13.505 -20.626 1.00 49.81 204 SER A C 1
ATOM 1633 O O . SER A 1 204 ? 14.671 12.596 -20.467 1.00 49.81 204 SER A O 1
ATOM 1635 N N . GLY A 1 205 ? 15.630 14.152 -21.786 1.00 45.62 205 GLY A N 1
ATOM 1636 C CA . GLY A 1 205 ? 14.844 13.925 -23.009 1.00 45.62 205 GLY A CA 1
ATOM 1637 C C . GLY A 1 205 ? 14.934 12.514 -23.613 1.00 45.62 205 GLY A C 1
ATOM 1638 O O . GLY A 1 205 ? 14.367 12.266 -24.669 1.00 45.62 205 GLY A O 1
ATOM 1639 N N . ALA A 1 206 ? 15.596 11.570 -22.944 1.00 45.28 206 ALA A N 1
ATOM 1640 C CA . ALA A 1 206 ? 15.576 10.153 -23.276 1.00 45.28 206 ALA A CA 1
ATOM 1641 C C . ALA A 1 206 ? 14.367 9.476 -22.610 1.00 45.28 206 ALA A C 1
ATOM 1643 O O . ALA A 1 206 ? 14.493 8.704 -21.652 1.00 45.28 206 ALA A O 1
ATOM 1644 N N . TYR A 1 207 ? 13.164 9.771 -23.105 1.00 52.44 207 TYR A N 1
ATOM 1645 C CA . TYR A 1 207 ? 11.996 8.965 -22.770 1.00 52.44 207 TYR A CA 1
ATOM 1646 C C . TYR A 1 207 ? 12.184 7.594 -23.421 1.00 52.44 207 TYR A C 1
ATOM 1648 O O . TYR A 1 207 ? 11.968 7.432 -24.620 1.00 52.44 207 TYR A O 1
ATOM 1656 N N . ARG A 1 208 ? 12.644 6.597 -22.656 1.00 59.84 208 ARG A N 1
ATOM 1657 C CA . ARG A 1 208 ? 12.758 5.239 -23.194 1.00 59.84 208 ARG A CA 1
ATOM 1658 C C . ARG A 1 208 ? 11.371 4.760 -23.623 1.00 59.84 208 ARG A C 1
ATOM 1660 O O . ARG A 1 208 ? 10.484 4.602 -22.781 1.00 59.84 208 ARG A O 1
ATOM 1667 N N . VAL A 1 209 ? 11.207 4.502 -24.922 1.00 61.25 209 VAL A N 1
ATOM 1668 C CA . VAL A 1 209 ? 9.974 3.969 -25.534 1.00 61.25 209 VAL A CA 1
ATOM 1669 C C . VAL A 1 209 ? 9.509 2.705 -24.804 1.00 61.25 209 VAL A C 1
ATOM 1671 O O . VAL A 1 209 ? 8.312 2.502 -24.602 1.00 61.25 209 VAL A O 1
ATOM 1674 N N . SER A 1 210 ? 10.458 1.901 -24.314 1.00 65.69 210 SER A N 1
ATOM 1675 C CA . SER A 1 210 ? 10.186 0.711 -23.508 1.00 65.69 210 SER A CA 1
ATOM 1676 C C . SER A 1 210 ? 9.367 1.015 -22.249 1.00 65.69 210 SER A C 1
ATOM 1678 O O . SER A 1 210 ? 8.370 0.343 -22.009 1.00 65.69 210 SER A O 1
ATOM 1680 N N . ALA A 1 211 ? 9.687 2.078 -21.501 1.00 70.38 211 ALA A N 1
ATOM 1681 C CA . ALA A 1 211 ? 8.964 2.433 -20.278 1.00 70.38 211 ALA A CA 1
ATOM 1682 C C . ALA A 1 211 ? 7.514 2.863 -20.552 1.00 70.38 211 ALA A C 1
ATOM 1684 O O . ALA A 1 211 ? 6.629 2.594 -19.739 1.00 70.38 211 ALA A O 1
ATOM 1685 N N . PHE A 1 212 ? 7.259 3.521 -21.688 1.00 75.00 212 PHE A N 1
ATOM 1686 C CA . PHE A 1 212 ? 5.901 3.853 -22.121 1.00 75.00 212 PHE A CA 1
ATOM 1687 C C . PHE A 1 212 ? 5.093 2.601 -22.441 1.00 75.00 212 PHE A C 1
ATOM 1689 O O . PHE A 1 212 ? 3.975 2.451 -21.949 1.00 75.00 212 PHE A O 1
ATOM 1696 N N . ARG A 1 213 ? 5.680 1.682 -23.216 1.00 76.31 213 ARG A N 1
ATOM 1697 C CA . ARG A 1 213 ? 5.030 0.427 -23.604 1.00 76.31 213 ARG A CA 1
ATOM 1698 C C . ARG A 1 213 ? 4.675 -0.425 -22.389 1.00 76.31 213 ARG A C 1
ATOM 1700 O O . ARG A 1 213 ? 3.551 -0.902 -22.321 1.00 76.31 213 ARG A O 1
ATOM 1707 N N . THR A 1 214 ? 5.550 -0.530 -21.386 1.00 77.69 214 THR A N 1
ATOM 1708 C CA . THR A 1 214 ? 5.229 -1.243 -20.133 1.00 77.69 214 THR A CA 1
ATOM 1709 C C . THR A 1 214 ? 4.021 -0.644 -19.427 1.00 77.69 214 THR A C 1
ATOM 1711 O O . THR A 1 214 ? 3.139 -1.372 -18.984 1.00 77.69 214 THR A O 1
ATOM 1714 N N . ARG A 1 215 ? 3.979 0.690 -19.307 1.00 84.00 215 ARG A N 1
ATOM 1715 C CA . ARG A 1 215 ? 2.854 1.374 -18.662 1.00 84.00 215 ARG A CA 1
ATOM 1716 C C .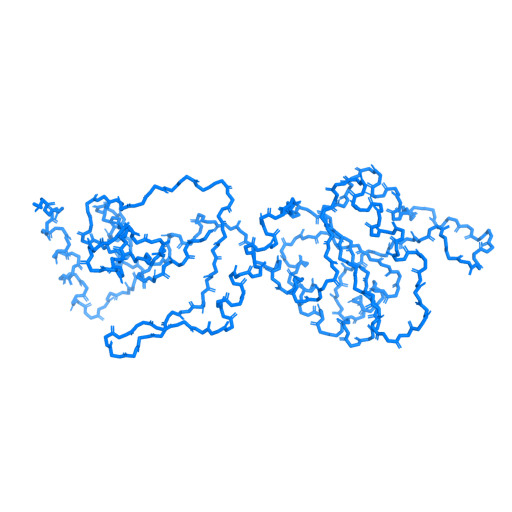 ARG A 1 215 ? 1.562 1.115 -19.424 1.00 84.00 215 ARG A C 1
ATOM 1718 O O . ARG A 1 215 ? 0.554 0.798 -18.805 1.00 84.00 215 ARG A O 1
ATOM 1725 N N . ARG A 1 216 ? 1.613 1.206 -20.755 1.00 84.25 216 ARG A N 1
ATOM 1726 C CA . ARG A 1 216 ? 0.460 0.947 -21.614 1.00 84.25 216 ARG A CA 1
ATOM 1727 C C . ARG A 1 216 ? -0.030 -0.495 -21.482 1.00 84.25 216 ARG A C 1
ATOM 1729 O O . ARG A 1 216 ? -1.204 -0.692 -21.215 1.00 84.25 216 ARG A O 1
ATOM 1736 N N . MET A 1 217 ? 0.871 -1.472 -21.551 1.00 83.31 217 MET A N 1
ATOM 1737 C CA . MET A 1 217 ? 0.537 -2.889 -21.387 1.00 83.31 217 MET A CA 1
ATOM 1738 C C . MET A 1 217 ? -0.028 -3.218 -20.004 1.00 83.31 217 MET A C 1
ATOM 1740 O O . MET A 1 217 ? -0.954 -4.018 -19.913 1.00 83.31 217 MET A O 1
ATOM 1744 N N . ALA A 1 218 ? 0.506 -2.620 -18.935 1.00 84.94 218 ALA A N 1
ATOM 1745 C CA . ALA A 1 218 ? -0.042 -2.798 -17.592 1.00 84.94 218 ALA A CA 1
ATOM 1746 C C . ALA A 1 218 ? -1.498 -2.310 -17.534 1.00 84.94 218 ALA A C 1
ATOM 1748 O O . ALA A 1 218 ? -2.372 -3.045 -17.083 1.00 84.94 218 ALA A O 1
ATOM 1749 N N . VAL A 1 219 ? -1.766 -1.120 -18.082 1.00 84.25 219 VAL A N 1
ATOM 1750 C CA . VAL A 1 219 ? -3.120 -0.556 -18.171 1.00 84.25 219 VAL A CA 1
ATOM 1751 C C . VAL A 1 219 ? -4.037 -1.426 -19.035 1.00 84.25 219 VAL A C 1
ATOM 1753 O O . VAL A 1 219 ? -5.134 -1.756 -18.596 1.00 84.25 219 VAL A O 1
ATOM 1756 N N . ASP A 1 220 ? -3.585 -1.847 -20.218 1.00 85.19 220 ASP A N 1
ATOM 1757 C CA . ASP A 1 220 ? -4.380 -2.660 -21.150 1.00 85.19 220 ASP A CA 1
ATOM 1758 C C . ASP A 1 220 ? -4.733 -4.041 -20.565 1.00 85.19 220 ASP A C 1
ATOM 1760 O O . ASP A 1 220 ? -5.809 -4.572 -20.833 1.00 85.19 220 ASP A O 1
ATOM 1764 N N . ASN A 1 221 ? -3.870 -4.603 -19.711 1.00 85.38 221 ASN A N 1
ATOM 1765 C CA . ASN A 1 221 ? -4.121 -5.874 -19.022 1.00 85.38 221 ASN A CA 1
ATOM 1766 C C . ASN A 1 221 ? -4.849 -5.721 -17.674 1.00 85.38 221 ASN A C 1
ATOM 1768 O O . ASN A 1 221 ? -5.116 -6.729 -17.010 1.00 85.38 221 ASN A O 1
ATOM 1772 N N . GLY A 1 222 ? -5.186 -4.492 -17.266 1.00 82.56 222 GLY A N 1
ATOM 1773 C CA . GLY A 1 222 ? -5.841 -4.205 -15.986 1.00 82.56 222 GLY A CA 1
ATOM 1774 C C . GLY A 1 222 ? -4.950 -4.450 -14.764 1.00 82.56 222 GLY A C 1
ATOM 1775 O O . GLY A 1 222 ? -5.458 -4.728 -13.679 1.00 82.56 222 GLY A O 1
ATOM 1776 N N . ILE A 1 223 ? -3.628 -4.388 -14.932 1.00 85.81 223 ILE A N 1
ATOM 1777 C CA . ILE A 1 223 ? -2.650 -4.5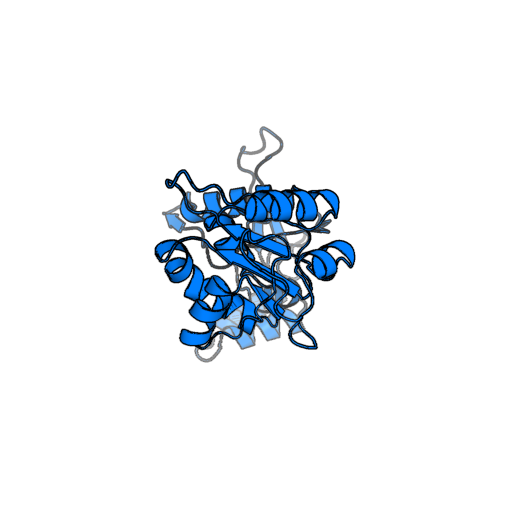47 -13.854 1.00 85.81 223 ILE A CA 1
ATOM 1778 C C . ILE A 1 223 ? -2.394 -3.168 -13.224 1.00 85.81 223 ILE A C 1
ATOM 1780 O O . ILE A 1 223 ? -2.033 -2.232 -13.946 1.00 85.81 223 ILE A O 1
ATOM 1784 N N . PRO A 1 224 ? -2.535 -3.018 -11.892 1.00 86.50 224 PRO A N 1
ATOM 1785 C CA . PRO A 1 224 ? -2.251 -1.769 -11.198 1.00 86.50 224 PRO A CA 1
ATOM 1786 C C . PRO A 1 224 ? -0.856 -1.223 -11.519 1.00 86.50 224 PRO A C 1
ATOM 1788 O O . PRO A 1 224 ? 0.139 -1.955 -11.505 1.00 86.50 224 PRO A O 1
ATOM 1791 N N . LEU A 1 225 ? -0.783 0.081 -11.781 1.00 86.75 225 LEU A N 1
ATOM 1792 C CA . LEU A 1 225 ? 0.438 0.777 -12.174 1.00 86.75 225 LEU A CA 1
ATOM 1793 C C . LEU A 1 225 ? 0.687 1.980 -11.261 1.00 86.75 225 LEU A C 1
ATOM 1795 O O . LEU A 1 225 ? -0.162 2.859 -11.144 1.00 86.75 225 LEU A O 1
ATOM 1799 N N . ILE A 1 226 ? 1.888 2.062 -10.687 1.00 87.69 226 ILE A N 1
ATOM 1800 C CA . ILE A 1 226 ? 2.350 3.217 -9.912 1.00 87.69 226 ILE A CA 1
ATOM 1801 C C . ILE A 1 226 ? 3.500 3.905 -10.640 1.00 87.69 226 ILE A C 1
ATOM 1803 O O . ILE A 1 226 ? 4.511 3.280 -10.968 1.00 87.69 226 ILE A O 1
ATOM 1807 N N . THR A 1 227 ? 3.356 5.213 -10.856 1.00 86.12 227 THR A N 1
ATOM 1808 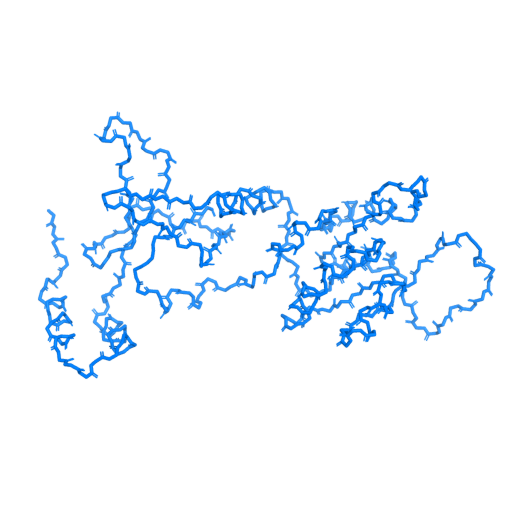C CA . THR A 1 227 ? 4.350 6.050 -11.547 1.00 86.12 227 THR A CA 1
ATOM 1809 C C . THR A 1 227 ? 4.932 7.175 -10.695 1.00 86.12 227 THR A C 1
ATOM 1811 O O . THR A 1 227 ? 5.768 7.935 -11.182 1.00 86.12 227 THR A O 1
ATOM 1814 N N . ASP A 1 228 ? 4.499 7.302 -9.441 1.00 83.75 228 ASP A N 1
ATOM 1815 C CA . ASP A 1 228 ? 5.021 8.282 -8.490 1.00 83.75 228 ASP A CA 1
ATOM 1816 C C . ASP A 1 228 ? 5.629 7.574 -7.281 1.00 83.75 228 ASP A C 1
ATOM 1818 O O . ASP A 1 228 ? 5.030 6.654 -6.722 1.00 83.75 228 ASP A O 1
ATOM 1822 N N . ILE A 1 229 ? 6.816 8.020 -6.877 1.00 82.94 229 ILE A N 1
ATOM 1823 C CA . ILE A 1 229 ? 7.558 7.454 -5.754 1.00 82.94 229 ILE A CA 1
ATOM 1824 C C . ILE A 1 229 ? 6.748 7.522 -4.457 1.00 82.94 229 ILE A C 1
ATOM 1826 O O . ILE A 1 229 ? 6.681 6.528 -3.734 1.00 82.94 229 ILE A O 1
ATOM 1830 N N . LYS A 1 230 ? 6.024 8.624 -4.214 1.00 81.25 230 LYS A N 1
ATOM 1831 C CA . LYS A 1 230 ? 5.229 8.828 -2.993 1.00 81.25 230 LYS A CA 1
ATOM 1832 C C . LYS A 1 230 ? 4.162 7.752 -2.826 1.00 81.25 230 LYS A C 1
ATOM 1834 O O . LYS A 1 230 ? 4.005 7.198 -1.744 1.00 81.25 230 LYS A O 1
ATOM 1839 N N . CYS A 1 231 ? 3.492 7.391 -3.918 1.00 75.75 231 CYS A N 1
ATOM 1840 C CA . CYS A 1 231 ? 2.487 6.329 -3.915 1.00 75.75 231 CYS A CA 1
ATOM 1841 C C . CYS A 1 231 ? 3.108 4.972 -3.566 1.00 75.75 231 CYS A C 1
ATOM 1843 O O . CYS A 1 231 ? 2.497 4.179 -2.857 1.00 75.75 231 CYS A O 1
ATOM 1845 N N . VAL A 1 232 ? 4.348 4.711 -3.992 1.00 78.12 232 VAL A N 1
ATOM 1846 C CA . VAL A 1 232 ? 5.043 3.474 -3.614 1.00 78.12 232 VAL A CA 1
ATOM 1847 C C . VAL A 1 232 ? 5.383 3.454 -2.125 1.00 78.12 232 VAL A C 1
ATOM 1849 O O . VAL A 1 232 ? 5.323 2.396 -1.497 1.00 78.12 232 VAL A O 1
ATOM 1852 N N . HIS A 1 233 ? 5.699 4.611 -1.531 1.00 78.06 233 HIS A N 1
ATOM 1853 C CA . HIS A 1 233 ? 5.921 4.692 -0.089 1.00 78.06 233 HIS A CA 1
ATOM 1854 C C . HIS A 1 233 ? 4.688 4.255 0.721 1.00 78.06 233 HIS A C 1
ATOM 1856 O O . HIS A 1 233 ? 4.857 3.646 1.778 1.00 78.06 233 HIS A O 1
ATOM 1862 N N . LEU A 1 234 ? 3.485 4.488 0.193 1.00 69.50 234 LEU A N 1
ATOM 1863 C CA . LEU A 1 234 ? 2.205 4.187 0.840 1.00 69.50 234 LEU A CA 1
ATOM 1864 C C . LEU A 1 234 ? 1.784 2.707 0.756 1.00 69.50 234 LEU A C 1
ATOM 1866 O O . LEU A 1 234 ? 1.102 2.214 1.648 1.00 69.50 234 LEU A O 1
ATOM 1870 N N . VAL A 1 235 ? 2.230 1.960 -0.259 1.00 67.56 235 VAL A N 1
ATOM 1871 C CA . VAL A 1 235 ? 1.834 0.547 -0.487 1.00 67.56 235 VAL A CA 1
ATOM 1872 C C . VAL A 1 235 ? 2.443 -0.439 0.533 1.00 67.56 235 VAL A C 1
ATOM 1874 O O . VAL A 1 235 ? 2.134 -1.626 0.536 1.00 67.56 235 VAL A O 1
ATOM 1877 N N . LYS A 1 236 ? 3.287 0.036 1.453 1.00 61.28 236 LYS A N 1
ATOM 1878 C CA . LYS A 1 236 ? 4.047 -0.782 2.418 1.00 61.28 236 LYS A CA 1
ATOM 1879 C C . LYS A 1 236 ? 3.251 -1.326 3.602 1.00 61.28 236 LYS A C 1
ATOM 1881 O O . LYS A 1 236 ? 3.842 -1.981 4.456 1.00 61.28 236 LYS A O 1
ATOM 1886 N N . ILE A 1 237 ? 1.967 -1.008 3.715 1.00 52.72 237 ILE A N 1
ATOM 1887 C CA . ILE A 1 237 ? 1.179 -1.320 4.907 1.00 52.72 237 ILE A CA 1
ATOM 1888 C C . ILE A 1 237 ? 0.475 -2.665 4.678 1.00 52.72 237 ILE A C 1
ATOM 1890 O O . ILE A 1 237 ? -0.444 -2.727 3.859 1.00 52.72 237 ILE A O 1
ATOM 1894 N N . PRO A 1 238 ? 0.891 -3.762 5.345 1.00 45.53 238 PRO A N 1
ATOM 1895 C CA . PRO A 1 238 ? 0.149 -5.010 5.276 1.00 45.53 238 PRO A CA 1
ATOM 1896 C C . PRO A 1 238 ? -1.233 -4.816 5.900 1.00 45.53 238 PRO A C 1
ATOM 1898 O O . PRO A 1 238 ? -1.374 -4.400 7.050 1.00 45.53 238 PRO A O 1
ATOM 1901 N N . PHE A 1 239 ? -2.263 -5.147 5.130 1.00 48.69 239 PHE A N 1
ATOM 1902 C CA . PHE A 1 239 ? -3.640 -5.155 5.593 1.00 48.69 239 PHE A CA 1
ATOM 1903 C C . PHE A 1 239 ? -3.908 -6.448 6.364 1.00 48.69 239 PHE A C 1
ATOM 1905 O O . PHE A 1 239 ? -4.130 -7.501 5.773 1.00 48.69 239 PHE A O 1
ATOM 1912 N N . SER A 1 240 ? -3.935 -6.363 7.694 1.00 33.16 240 SER A N 1
ATOM 1913 C CA . SER A 1 240 ? -4.693 -7.310 8.516 1.00 33.16 240 SER A CA 1
ATOM 1914 C C . SER A 1 240 ? -5.473 -6.543 9.577 1.00 33.16 240 SER A C 1
ATOM 1916 O O . SER A 1 240 ? -4.971 -6.220 10.653 1.00 33.16 240 SER A O 1
ATOM 1918 N N . PHE A 1 241 ? -6.733 -6.249 9.252 1.00 33.69 241 PHE A N 1
ATOM 1919 C CA . PHE A 1 241 ? -7.699 -5.595 10.141 1.00 33.69 241 PHE A CA 1
ATOM 1920 C C . PHE A 1 241 ? -7.938 -6.406 11.435 1.00 33.69 241 PHE A C 1
ATOM 1922 O O . PHE A 1 241 ? -8.263 -5.843 12.478 1.00 33.69 241 PHE A O 1
ATOM 1929 N N . GLN A 1 242 ? -7.732 -7.729 11.390 1.00 28.58 242 GLN A N 1
ATOM 1930 C CA . GLN A 1 242 ? -7.979 -8.651 12.506 1.00 28.58 242 GLN A CA 1
ATOM 1931 C C . GLN A 1 242 ? -6.943 -8.568 13.631 1.00 28.58 242 GLN A C 1
ATOM 1933 O O . GLN A 1 242 ? -7.281 -8.830 14.784 1.00 28.58 242 GLN A O 1
ATOM 1938 N N . THR A 1 243 ? -5.703 -8.172 13.339 1.00 30.02 243 THR A N 1
ATOM 1939 C CA . THR A 1 243 ? -4.666 -8.046 14.376 1.00 30.02 243 THR A CA 1
ATOM 1940 C C . THR A 1 243 ? -4.866 -6.782 15.216 1.00 30.02 243 THR A C 1
ATOM 1942 O O . THR A 1 243 ? -4.567 -6.769 16.404 1.00 30.02 243 THR A O 1
ATOM 1945 N N . ILE A 1 244 ? -5.430 -5.728 14.626 1.00 39.91 244 ILE A N 1
ATOM 1946 C CA . ILE A 1 244 ? -5.421 -4.372 15.186 1.00 39.91 244 ILE A CA 1
ATOM 1947 C C . ILE A 1 244 ? -6.450 -4.194 16.316 1.00 39.91 244 ILE A C 1
ATOM 1949 O O . ILE A 1 244 ? -6.132 -3.623 17.359 1.00 39.91 244 ILE A O 1
ATOM 1953 N N . PHE A 1 245 ? -7.653 -4.763 16.179 1.00 34.28 245 PHE A N 1
ATOM 1954 C CA . PHE A 1 245 ? -8.680 -4.701 17.233 1.00 34.28 245 PHE A CA 1
ATOM 1955 C C . PHE A 1 245 ? -8.316 -5.478 18.503 1.00 34.28 245 PHE A C 1
ATOM 1957 O O . PHE A 1 245 ? -8.935 -5.277 19.543 1.00 34.28 245 PHE A O 1
ATOM 1964 N N . ARG A 1 246 ? -7.301 -6.345 18.439 1.00 33.50 246 ARG A N 1
ATOM 1965 C CA . ARG A 1 246 ? -6.825 -7.118 19.589 1.00 33.50 246 ARG A CA 1
ATOM 1966 C C . ARG A 1 246 ? -5.904 -6.308 20.517 1.00 33.50 246 ARG A C 1
ATOM 1968 O O . ARG A 1 246 ? -5.657 -6.758 21.629 1.00 33.50 246 ARG A O 1
ATOM 1975 N N . TYR A 1 247 ? -5.415 -5.144 20.068 1.00 31.55 247 TYR A N 1
ATOM 1976 C CA . TYR A 1 247 ? -4.333 -4.391 20.722 1.00 31.55 247 TYR A CA 1
ATOM 1977 C C . TYR A 1 247 ? -4.647 -2.926 21.067 1.00 31.55 247 TYR A C 1
ATOM 1979 O O . TYR A 1 247 ? -3.813 -2.274 21.686 1.00 31.55 247 TYR A O 1
ATOM 1987 N N . LEU A 1 248 ? -5.805 -2.374 20.693 1.00 32.69 248 LEU A N 1
ATOM 1988 C CA . LEU A 1 248 ? -6.059 -0.939 20.864 1.00 32.69 248 LEU A CA 1
ATOM 1989 C C . LEU A 1 248 ? -6.894 -0.616 22.108 1.00 32.69 248 LEU A C 1
ATOM 1991 O O . LEU A 1 248 ? -8.126 -0.636 22.082 1.00 32.69 248 LEU A O 1
ATOM 1995 N N . SER A 1 249 ? -6.206 -0.198 23.169 1.00 28.98 249 SER A N 1
ATOM 1996 C CA . SER A 1 249 ? -6.766 0.721 24.157 1.00 28.98 249 SER A CA 1
ATOM 1997 C C . SER A 1 249 ? -6.860 2.118 23.527 1.00 28.98 249 SER A C 1
ATOM 1999 O O . SER A 1 249 ? -5.853 2.734 23.193 1.00 28.98 249 SER A O 1
ATOM 2001 N N . ILE A 1 250 ? -8.091 2.595 23.324 1.00 34.09 250 ILE A N 1
ATOM 2002 C CA . ILE A 1 250 ? -8.483 3.996 23.069 1.00 34.09 250 ILE A CA 1
ATOM 2003 C C . ILE A 1 250 ? -7.581 4.753 22.078 1.00 34.09 250 ILE A C 1
ATOM 2005 O O . ILE A 1 250 ? -6.710 5.512 22.488 1.00 34.09 250 ILE A O 1
ATOM 2009 N N . HIS A 1 251 ? -7.841 4.642 20.776 1.00 37.28 251 HIS A N 1
ATOM 2010 C CA . HIS A 1 251 ? -7.326 5.599 19.789 1.00 37.28 251 HIS A CA 1
ATOM 2011 C C . HIS A 1 251 ? -8.461 5.988 18.836 1.00 37.28 251 HIS A C 1
ATOM 2013 O O . HIS A 1 251 ? -9.224 5.125 18.406 1.00 37.28 251 HIS A O 1
ATOM 2019 N N . LEU A 1 252 ? -8.606 7.289 18.543 1.00 35.88 252 LEU A N 1
ATOM 2020 C CA . LEU A 1 252 ? -9.517 7.764 17.498 1.00 35.88 252 LEU A CA 1
ATOM 2021 C C . LEU A 1 252 ? -9.151 7.059 16.192 1.00 35.88 252 LEU A C 1
ATOM 2023 O O . LEU A 1 252 ? -8.008 7.132 15.743 1.00 35.88 252 LEU A O 1
ATOM 2027 N N . ILE A 1 253 ? -10.120 6.368 15.601 1.00 39.03 253 ILE A N 1
ATOM 2028 C CA . ILE A 1 253 ? -9.922 5.642 14.354 1.00 39.03 253 ILE A CA 1
ATOM 2029 C C . ILE A 1 253 ? -10.482 6.530 13.255 1.00 39.03 253 ILE A C 1
ATOM 2031 O O . ILE A 1 253 ? -11.695 6.697 13.147 1.00 39.03 253 ILE A O 1
ATOM 2035 N N . ASN A 1 254 ? -9.601 7.104 12.440 1.00 34.78 254 ASN A N 1
ATOM 2036 C CA . ASN A 1 254 ? -10.030 7.727 11.197 1.00 34.78 254 ASN A CA 1
ATOM 2037 C C . ASN A 1 254 ? -10.264 6.594 10.193 1.00 34.78 254 ASN A C 1
ATOM 2039 O O . ASN A 1 254 ? -9.325 6.055 9.608 1.00 34.78 254 ASN A O 1
ATOM 2043 N N . VAL A 1 255 ? -11.515 6.154 10.110 1.00 33.09 255 VAL A N 1
ATOM 2044 C CA . VAL A 1 255 ? -11.959 5.127 9.171 1.00 33.09 255 VAL A CA 1
ATOM 2045 C C . VAL A 1 255 ? -12.414 5.837 7.902 1.00 33.09 255 VAL A C 1
ATOM 2047 O O . VAL A 1 255 ? -13.365 6.621 7.948 1.00 33.09 255 VAL A O 1
ATOM 2050 N N . VAL A 1 256 ? -11.734 5.576 6.785 1.00 36.81 256 VAL A N 1
ATOM 2051 C CA . VAL A 1 256 ? -12.098 6.083 5.453 1.00 36.81 256 VAL A CA 1
ATOM 2052 C C . VAL A 1 256 ? -12.376 4.928 4.508 1.00 36.81 256 VAL A C 1
ATOM 2054 O O . VAL A 1 256 ? -11.635 3.918 4.568 1.00 36.81 256 VAL A O 1
#

Organism: NCBI:txid860376

Secondary structure (DSSP, 8-state):
---S-HHHHHHHHHHHTSTT--HHHHHHHHHHTT-PPEEEE--SSTTSS---S--EEEETT-SS-SS----SS-----S-PPEEETTEEE--HHHHHHHHHHHHHHHSS-PPP-SEEEEEE-SHHHHHHTHHHHHHHHHTTPEEEEEHHHHHHHHHTT---EEEB-TT-TT--S----TT--BHHHHHHTT--SEEEEEPPSS-S---HHHHHHHHHHHHTT--EE-SHHHHHHTT----HHHHTTT-SS------